Protein AF-A0A958N745-F1 (afdb_monomer_lite)

Radius of gyration: 45.64 Å; chains: 1; bounding box: 93×25×139 Å

Foldseek 3Di:
DVVVVVVVVVVVLVVVVVVLVVVLVVLLVVLVVLLVVLVVVLVVLVVVLVVLVVVLVVLVVLLVLLVPQCLPDPDPVSNLVSLVVSLVVCVVVVVCVVLHDPVQNVVCVVVSNNHDPVSSVSSNVVSVVVSVVSVVVSVVSVVVSVVSVVVSVVSVVVSCCSNPVVVVVVVVVVVVVVVVVVVVVVVVLVVVVVVVVVVVVPPDPPVPDVVVVVNVVVVVVVPPDDDPPDPVVVSVVVVVVVVVVVVPPPPDDDDDDDDD

pLDDT: mean 71.62, std 15.89, range [38.97, 92.31]

Structure (mmCIF, N/CA/C/O backbone):
data_AF-A0A958N745-F1
#
_entry.id   AF-A0A958N745-F1
#
loop_
_atom_site.group_PDB
_atom_site.id
_atom_site.type_symbol
_atom_site.label_atom_id
_atom_site.label_alt_id
_atom_site.label_comp_id
_atom_site.label_asym_id
_atom_site.label_entity_id
_atom_site.label_seq_id
_atom_site.pdbx_PDB_ins_code
_atom_site.Cartn_x
_atom_site.Cartn_y
_atom_site.Cartn_z
_atom_site.occupancy
_atom_site.B_iso_or_equiv
_atom_site.auth_seq_id
_atom_site.auth_comp_id
_atom_site.auth_asym_id
_atom_site.auth_atom_id
_atom_site.pdbx_PDB_model_num
ATOM 1 N N . MET A 1 1 ? 46.419 0.077 -41.134 1.00 47.88 1 MET A N 1
ATOM 2 C CA . MET A 1 1 ? 46.012 0.323 -39.728 1.00 47.88 1 MET A CA 1
ATOM 3 C C . MET A 1 1 ? 44.583 0.869 -39.480 1.00 47.88 1 MET A C 1
ATOM 5 O O . MET A 1 1 ? 44.119 0.660 -38.366 1.00 47.88 1 MET A O 1
ATOM 9 N N . PRO A 1 2 ? 43.818 1.485 -40.413 1.00 52.81 2 PRO A N 1
ATOM 10 C CA . PRO A 1 2 ? 42.507 2.078 -40.064 1.00 52.81 2 PRO A CA 1
ATOM 11 C C . PRO A 1 2 ? 41.350 1.067 -39.886 1.00 52.81 2 PRO A C 1
ATOM 13 O O . PRO A 1 2 ? 40.394 1.332 -39.163 1.00 52.81 2 PRO A O 1
ATOM 16 N N . ILE A 1 3 ? 41.439 -0.123 -40.488 1.00 43.56 3 ILE A N 1
ATOM 17 C CA . ILE A 1 3 ? 40.333 -1.100 -40.550 1.00 43.56 3 ILE A CA 1
ATOM 18 C C . ILE A 1 3 ? 40.081 -1.811 -39.222 1.00 43.56 3 ILE A C 1
ATOM 20 O O . ILE A 1 3 ? 38.935 -1.934 -38.784 1.00 43.56 3 ILE A O 1
ATOM 24 N N . HIS A 1 4 ? 41.150 -2.213 -38.532 1.00 50.59 4 HIS A N 1
ATOM 25 C CA . HIS A 1 4 ? 41.033 -2.828 -37.213 1.00 50.59 4 HIS A CA 1
ATOM 26 C C . HIS A 1 4 ? 40.320 -1.884 -36.226 1.00 50.59 4 HIS A C 1
ATOM 28 O O . HIS A 1 4 ? 39.533 -2.332 -35.388 1.00 50.59 4 HIS A O 1
ATOM 34 N N . HIS A 1 5 ? 40.523 -0.571 -36.372 1.00 57.12 5 HIS A N 1
ATOM 35 C CA . HIS A 1 5 ? 39.865 0.443 -35.555 1.00 57.12 5 HIS A CA 1
ATOM 36 C C . HIS A 1 5 ? 38.353 0.536 -35.838 1.00 57.12 5 HIS A C 1
ATOM 38 O O . HIS A 1 5 ? 37.563 0.684 -34.906 1.00 57.12 5 HIS A O 1
ATOM 44 N N . ILE A 1 6 ? 37.925 0.389 -37.098 1.00 52.22 6 ILE A N 1
ATOM 45 C CA . ILE A 1 6 ? 36.505 0.418 -37.494 1.00 52.22 6 ILE A CA 1
ATOM 46 C C . ILE A 1 6 ? 35.766 -0.829 -36.990 1.00 52.22 6 ILE A C 1
ATOM 48 O O . ILE A 1 6 ? 34.712 -0.696 -36.367 1.00 52.22 6 ILE A O 1
ATOM 52 N N . ILE A 1 7 ? 36.340 -2.025 -37.172 1.00 56.69 7 ILE A N 1
ATOM 53 C CA . ILE A 1 7 ? 35.745 -3.291 -36.702 1.00 56.69 7 ILE A CA 1
ATOM 54 C C . ILE A 1 7 ? 35.625 -3.291 -35.171 1.00 56.69 7 ILE A C 1
ATOM 56 O O . ILE A 1 7 ? 34.568 -3.612 -34.624 1.00 56.69 7 ILE A O 1
ATOM 60 N N . LYS A 1 8 ? 36.668 -2.833 -34.463 1.00 65.31 8 LYS A N 1
ATOM 61 C CA . LYS A 1 8 ? 36.660 -2.701 -32.997 1.00 65.31 8 LYS A CA 1
ATOM 62 C C . LYS A 1 8 ? 35.599 -1.703 -32.514 1.00 65.31 8 LYS A C 1
ATOM 64 O O . LYS A 1 8 ? 34.943 -1.951 -31.503 1.00 65.31 8 LYS A O 1
ATOM 69 N N . LYS A 1 9 ? 35.387 -0.599 -33.240 1.00 65.50 9 LYS A N 1
ATOM 70 C CA . LYS A 1 9 ? 34.343 0.399 -32.942 1.00 65.50 9 LYS A CA 1
ATOM 71 C C . LYS A 1 9 ? 32.934 -0.162 -33.169 1.00 65.50 9 LYS A C 1
ATOM 73 O O . LYS A 1 9 ? 32.057 0.061 -32.339 1.00 65.50 9 LYS A O 1
ATOM 78 N N . TRP A 1 10 ? 32.734 -0.948 -34.227 1.00 65.62 10 TRP A N 1
ATOM 79 C CA . TRP A 1 10 ? 31.464 -1.622 -34.523 1.00 65.62 10 TRP A CA 1
ATOM 80 C C . TRP A 1 10 ? 31.110 -2.709 -33.505 1.00 65.62 10 TRP A C 1
ATOM 82 O O . TRP A 1 10 ? 29.964 -2.788 -33.063 1.00 65.62 10 TRP A O 1
ATOM 92 N N . HIS A 1 11 ? 32.089 -3.517 -33.092 1.00 67.00 11 HIS A N 1
ATOM 93 C CA . HIS A 1 11 ? 31.895 -4.517 -32.044 1.00 67.00 11 HIS A CA 1
ATOM 94 C C . HIS A 1 11 ? 31.483 -3.857 -30.723 1.00 67.00 11 HIS A C 1
ATOM 96 O O . HIS A 1 11 ? 30.501 -4.270 -30.113 1.00 67.00 11 HIS A O 1
ATOM 102 N N . ARG A 1 12 ? 32.177 -2.779 -30.321 1.00 72.69 12 ARG A N 1
ATOM 103 C CA . ARG A 1 12 ? 31.838 -1.999 -29.118 1.00 72.69 12 ARG A CA 1
ATOM 104 C C . ARG A 1 12 ? 30.431 -1.406 -29.177 1.00 72.69 12 ARG A C 1
ATOM 106 O O . ARG A 1 12 ? 29.728 -1.418 -28.171 1.00 72.69 12 ARG A O 1
ATOM 113 N N . LEU A 1 13 ? 30.010 -0.923 -30.346 1.00 72.06 13 LEU A N 1
ATOM 114 C CA . LEU A 1 13 ? 28.662 -0.395 -30.541 1.00 72.06 13 LEU A CA 1
ATOM 115 C C . LEU A 1 13 ? 27.601 -1.494 -30.383 1.00 72.06 13 LEU A C 1
ATOM 117 O O . LEU A 1 13 ? 26.634 -1.293 -29.658 1.00 72.06 13 LEU A O 1
ATOM 121 N N . LYS A 1 14 ? 27.798 -2.674 -30.990 1.00 71.00 14 LYS A N 1
ATOM 122 C CA . LYS A 1 14 ? 26.875 -3.814 -30.836 1.00 71.00 14 LYS A CA 1
ATOM 123 C C . LYS A 1 14 ? 26.761 -4.263 -29.380 1.00 71.00 14 LYS A C 1
ATOM 125 O O . LYS A 1 14 ? 25.648 -4.415 -28.887 1.00 71.00 14 LYS A O 1
ATOM 130 N N . THR A 1 15 ? 27.888 -4.426 -28.683 1.00 76.38 15 THR A N 1
ATOM 131 C CA . THR A 1 15 ? 27.879 -4.806 -27.261 1.00 76.38 15 THR A CA 1
ATOM 132 C C . THR A 1 15 ? 27.191 -3.756 -26.397 1.00 76.38 15 THR A C 1
ATOM 134 O O . THR A 1 15 ? 26.442 -4.119 -25.498 1.00 76.38 15 THR A O 1
ATOM 137 N N . PHE A 1 16 ? 27.383 -2.466 -26.695 1.00 74.69 16 PHE A N 1
ATOM 138 C CA . PHE A 1 16 ? 26.702 -1.384 -25.986 1.00 74.69 16 PHE A CA 1
ATOM 139 C C . PHE A 1 16 ? 25.185 -1.440 -26.194 1.00 74.69 16 PHE A C 1
ATOM 141 O O . PHE A 1 16 ? 24.446 -1.420 -25.219 1.00 74.69 16 PHE A O 1
ATOM 148 N N . VAL A 1 17 ? 24.716 -1.596 -27.438 1.00 74.12 17 VAL A N 1
ATOM 149 C CA . VAL A 1 17 ? 23.278 -1.685 -27.746 1.00 74.12 17 VAL A CA 1
ATOM 150 C C . VAL A 1 17 ? 22.628 -2.886 -27.059 1.00 74.12 17 VAL A C 1
ATOM 152 O O . VAL A 1 17 ? 21.575 -2.735 -26.444 1.00 74.12 17 VAL A O 1
ATOM 155 N N . VAL A 1 18 ? 23.257 -4.063 -27.119 1.00 77.19 18 VAL A N 1
ATOM 156 C CA . VAL A 1 18 ? 22.739 -5.272 -26.458 1.00 77.19 18 VAL A CA 1
ATOM 157 C C . VAL A 1 18 ? 22.704 -5.092 -24.938 1.00 77.19 18 VAL A C 1
ATOM 159 O O . VAL A 1 18 ? 21.688 -5.395 -24.318 1.00 77.19 18 VAL A O 1
ATOM 162 N N . ALA A 1 19 ? 23.761 -4.533 -24.340 1.00 75.38 19 ALA A N 1
ATOM 163 C CA . ALA A 1 19 ? 23.794 -4.242 -22.909 1.00 75.38 19 ALA A CA 1
ATOM 164 C C . ALA A 1 19 ? 22.719 -3.220 -22.500 1.00 75.38 19 ALA A C 1
ATOM 166 O O . ALA A 1 19 ? 22.062 -3.407 -21.479 1.00 75.38 19 ALA A O 1
ATOM 167 N N . SER A 1 20 ? 22.484 -2.178 -23.305 1.00 73.81 20 SER A N 1
ATOM 168 C CA . SER A 1 20 ? 21.421 -1.197 -23.057 1.00 73.81 20 SER A CA 1
ATOM 169 C C . SER A 1 20 ? 20.023 -1.811 -23.143 1.00 73.81 20 SER A C 1
ATOM 171 O O . SER A 1 20 ? 19.187 -1.519 -22.294 1.00 73.81 20 SER A O 1
ATOM 173 N N . LEU A 1 21 ? 19.763 -2.682 -24.125 1.00 75.75 21 LEU A N 1
ATOM 174 C CA . LEU A 1 21 ? 18.478 -3.382 -24.255 1.00 75.75 21 LEU A CA 1
ATOM 175 C C . LEU A 1 21 ? 18.234 -4.354 -23.095 1.00 75.75 21 LEU A C 1
ATOM 177 O O . LEU A 1 21 ? 17.123 -4.425 -22.566 1.00 75.75 21 LEU A O 1
ATOM 181 N N . PHE A 1 22 ? 19.274 -5.072 -22.668 1.00 75.62 22 PHE A N 1
ATOM 182 C CA . PHE A 1 22 ? 19.200 -5.966 -21.515 1.00 75.62 22 PHE A CA 1
ATOM 183 C C . PHE A 1 22 ? 18.950 -5.189 -20.215 1.00 75.62 22 PHE A C 1
ATOM 185 O O . PHE A 1 22 ? 18.045 -5.538 -19.457 1.00 75.62 22 PHE A O 1
ATOM 192 N N . ALA A 1 23 ? 19.674 -4.087 -19.996 1.00 74.56 23 ALA A N 1
ATOM 193 C CA . ALA A 1 23 ? 19.467 -3.205 -18.849 1.00 74.56 23 ALA A CA 1
ATOM 194 C C . ALA A 1 23 ? 18.057 -2.591 -18.836 1.00 74.56 23 ALA A C 1
ATOM 196 O O . ALA A 1 23 ? 17.415 -2.563 -17.788 1.00 74.56 23 ALA A O 1
ATOM 197 N N . ALA A 1 24 ? 17.540 -2.163 -19.993 1.00 74.25 24 ALA A N 1
ATOM 198 C CA . ALA A 1 24 ? 16.173 -1.660 -20.114 1.00 74.25 24 ALA A CA 1
ATOM 199 C C . ALA A 1 24 ? 15.132 -2.741 -19.775 1.00 74.25 24 ALA A C 1
ATOM 201 O O . ALA A 1 24 ? 14.181 -2.473 -19.045 1.00 74.25 24 ALA A O 1
ATOM 202 N N . SER A 1 25 ? 15.339 -3.977 -20.236 1.00 76.94 25 SER A N 1
ATOM 203 C CA . SER A 1 25 ? 14.439 -5.103 -19.947 1.00 76.94 25 SER A CA 1
ATOM 204 C C . SER A 1 25 ? 14.420 -5.455 -18.454 1.00 76.94 25 SER A C 1
ATOM 206 O O . SER A 1 25 ? 13.349 -5.640 -17.877 1.00 76.94 25 SER A O 1
ATOM 208 N N . LEU A 1 26 ? 15.592 -5.484 -17.808 1.00 77.19 26 LEU A N 1
ATOM 209 C CA . LEU A 1 26 ? 15.721 -5.666 -16.357 1.00 77.19 26 LEU A CA 1
ATOM 210 C C . LEU A 1 26 ? 15.053 -4.534 -15.572 1.00 77.19 26 LEU A C 1
ATOM 212 O O . LEU A 1 26 ? 14.365 -4.803 -14.591 1.00 77.19 26 LEU A O 1
ATOM 216 N N . ALA A 1 27 ? 15.213 -3.283 -16.011 1.00 75.31 27 ALA A N 1
ATOM 217 C CA . ALA A 1 27 ? 14.580 -2.132 -15.374 1.00 75.31 27 ALA A CA 1
ATOM 218 C C . ALA A 1 27 ? 13.047 -2.199 -15.466 1.00 75.31 27 ALA A C 1
ATOM 220 O O . ALA A 1 27 ? 12.367 -1.952 -14.473 1.00 75.31 27 ALA A O 1
ATOM 221 N N . ILE A 1 28 ? 12.498 -2.598 -16.620 1.00 77.25 28 ILE A N 1
ATOM 222 C CA . ILE A 1 28 ? 11.051 -2.791 -16.797 1.00 77.25 28 ILE A CA 1
ATOM 223 C C . ILE A 1 28 ? 10.550 -3.925 -15.896 1.00 77.25 28 ILE A C 1
ATOM 225 O O . ILE A 1 28 ? 9.569 -3.746 -15.177 1.00 77.25 28 ILE A O 1
ATOM 229 N N . MET A 1 29 ? 11.236 -5.072 -15.883 1.00 79.62 29 MET A N 1
ATOM 230 C CA . MET A 1 29 ? 10.846 -6.217 -15.055 1.00 79.62 29 MET A CA 1
ATOM 231 C C . MET A 1 29 ? 10.898 -5.879 -13.558 1.00 79.62 29 MET A C 1
ATOM 233 O O . MET A 1 29 ? 9.935 -6.132 -12.835 1.00 79.62 29 MET A O 1
ATOM 237 N N . GLY A 1 30 ? 11.982 -5.244 -13.103 1.00 75.75 30 GLY A N 1
ATOM 238 C CA . GLY A 1 30 ? 12.127 -4.771 -11.726 1.00 75.75 30 GLY A CA 1
ATOM 239 C C . GLY A 1 30 ? 11.078 -3.720 -11.352 1.00 75.75 30 GLY A C 1
ATOM 240 O O . GLY A 1 30 ? 10.528 -3.767 -10.250 1.00 75.75 30 GLY A O 1
ATOM 241 N N . GLY A 1 31 ? 10.741 -2.822 -12.282 1.00 76.94 31 GLY A N 1
ATOM 242 C CA . GLY A 1 31 ? 9.670 -1.839 -12.125 1.00 76.94 31 GLY A CA 1
ATOM 243 C C . GLY A 1 31 ? 8.300 -2.493 -11.934 1.00 76.94 31 GLY A C 1
ATOM 244 O O . GLY A 1 31 ? 7.601 -2.170 -10.977 1.00 76.94 31 GLY A O 1
ATOM 245 N N . ILE A 1 32 ? 7.942 -3.473 -12.773 1.00 79.56 32 ILE A N 1
ATOM 246 C CA . ILE A 1 32 ? 6.672 -4.213 -12.664 1.00 79.56 32 ILE A CA 1
ATOM 247 C C . ILE A 1 32 ? 6.583 -4.951 -11.324 1.00 79.56 32 ILE A C 1
ATOM 249 O O . ILE A 1 32 ? 5.581 -4.821 -10.622 1.00 79.56 32 ILE A O 1
ATOM 253 N N . VAL A 1 33 ? 7.632 -5.687 -10.936 1.00 81.06 33 VAL A N 1
ATOM 254 C CA . VAL A 1 33 ? 7.665 -6.415 -9.654 1.00 81.06 33 VAL A CA 1
ATOM 255 C C . VAL A 1 33 ? 7.508 -5.453 -8.477 1.00 81.06 33 VAL A C 1
ATOM 257 O O . VAL A 1 33 ? 6.725 -5.723 -7.567 1.00 81.06 33 VAL A O 1
ATOM 260 N N . SER A 1 34 ? 8.192 -4.306 -8.521 1.00 77.25 34 SER A N 1
ATOM 261 C CA . SER A 1 34 ? 8.082 -3.274 -7.488 1.00 77.25 34 SER A CA 1
ATOM 262 C C . SER A 1 34 ? 6.658 -2.726 -7.403 1.00 77.25 34 SER A C 1
ATOM 264 O O . SER A 1 34 ? 6.089 -2.689 -6.316 1.00 77.25 34 SER A O 1
ATOM 266 N N . ILE A 1 35 ? 6.038 -2.370 -8.534 1.00 78.06 35 ILE A N 1
ATOM 267 C CA . ILE A 1 35 ? 4.659 -1.854 -8.579 1.00 78.06 35 ILE A CA 1
ATOM 268 C C . ILE A 1 35 ? 3.673 -2.873 -7.996 1.00 78.06 35 ILE A C 1
ATOM 270 O O . ILE A 1 35 ? 2.849 -2.508 -7.159 1.00 78.06 35 ILE A O 1
ATOM 274 N N . VAL A 1 36 ? 3.771 -4.149 -8.383 1.00 81.81 36 VAL A N 1
ATOM 275 C CA . VAL A 1 36 ? 2.892 -5.214 -7.869 1.00 81.81 36 VAL A CA 1
ATOM 276 C C . VAL A 1 36 ? 3.086 -5.412 -6.365 1.00 81.81 36 VAL A C 1
ATOM 278 O O . VAL A 1 36 ? 2.109 -5.505 -5.619 1.00 81.81 36 VAL A O 1
ATOM 281 N N . TRP A 1 37 ? 4.337 -5.446 -5.899 1.00 83.00 37 TRP A N 1
ATOM 282 C CA . TRP A 1 37 ? 4.641 -5.580 -4.478 1.00 83.00 37 TRP A CA 1
ATOM 283 C C . TRP A 1 37 ? 4.089 -4.399 -3.672 1.00 83.00 37 TRP A C 1
ATOM 285 O O . TRP A 1 37 ? 3.382 -4.604 -2.684 1.00 83.00 37 TRP A O 1
ATOM 295 N N . PHE A 1 38 ? 4.314 -3.166 -4.129 1.00 79.31 38 PHE A N 1
ATOM 296 C CA . PHE A 1 38 ? 3.783 -1.973 -3.477 1.00 79.31 38 PHE A CA 1
ATOM 297 C C . PHE A 1 38 ? 2.248 -1.914 -3.510 1.00 79.31 38 PHE A C 1
ATOM 299 O O . PHE A 1 38 ? 1.640 -1.524 -2.514 1.00 79.31 38 PHE A O 1
ATOM 306 N N . ALA A 1 39 ? 1.606 -2.335 -4.603 1.00 77.50 39 ALA A N 1
ATOM 307 C CA . ALA A 1 39 ? 0.149 -2.430 -4.684 1.00 77.50 39 ALA A CA 1
ATOM 308 C C . ALA A 1 39 ? -0.406 -3.418 -3.645 1.00 77.50 39 ALA A C 1
ATOM 310 O O . ALA A 1 39 ? -1.391 -3.122 -2.969 1.00 77.50 39 ALA A O 1
ATOM 311 N N . LYS A 1 40 ? 0.267 -4.559 -3.446 1.00 84.69 40 LYS A N 1
ATOM 312 C CA . LYS A 1 40 ? -0.083 -5.523 -2.395 1.00 84.69 40 LYS A CA 1
ATOM 313 C C . LYS A 1 40 ? 0.086 -4.931 -0.994 1.00 84.69 40 LYS A C 1
ATOM 315 O O . LYS A 1 40 ? -0.784 -5.123 -0.146 1.00 84.69 40 LYS A O 1
ATOM 320 N N . VAL A 1 41 ? 1.175 -4.199 -0.748 1.00 81.25 41 VAL A N 1
ATOM 321 C CA . VAL A 1 41 ? 1.399 -3.496 0.527 1.00 81.25 41 VAL A CA 1
ATOM 322 C C . VAL A 1 41 ? 0.291 -2.472 0.779 1.00 81.25 41 VAL A C 1
ATOM 324 O O . VAL A 1 41 ? -0.290 -2.478 1.860 1.00 81.25 41 VAL A O 1
ATOM 327 N N . GLN A 1 42 ? -0.066 -1.657 -0.218 1.00 80.19 42 GLN A N 1
ATOM 328 C CA . GLN A 1 42 ? -1.161 -0.685 -0.119 1.00 80.19 42 GLN A CA 1
ATOM 329 C C . GLN A 1 42 ? -2.509 -1.338 0.157 1.00 80.19 42 GLN A C 1
ATOM 331 O O . GLN A 1 42 ? -3.258 -0.861 1.004 1.00 80.19 42 GLN A O 1
ATOM 336 N N . TYR A 1 43 ? -2.811 -2.441 -0.526 1.00 84.38 43 TYR A N 1
ATOM 337 C CA . TYR A 1 43 ? -4.045 -3.185 -0.303 1.00 84.38 43 TYR A CA 1
ATOM 338 C C . TYR A 1 43 ? -4.141 -3.693 1.141 1.00 84.38 43 TYR A C 1
ATOM 340 O O . TYR A 1 43 ? -5.144 -3.470 1.819 1.00 84.38 43 TYR A O 1
ATOM 348 N N . ASN A 1 44 ? -3.072 -4.319 1.642 1.00 85.06 44 ASN A N 1
ATOM 349 C CA . ASN A 1 44 ? -3.022 -4.806 3.018 1.00 85.06 44 ASN A CA 1
ATOM 350 C C . ASN A 1 44 ? -3.138 -3.661 4.028 1.00 85.06 44 ASN A C 1
ATOM 352 O O . ASN A 1 44 ? -3.875 -3.773 5.003 1.00 85.06 44 ASN A O 1
ATOM 356 N N . LEU A 1 45 ? -2.443 -2.551 3.782 1.00 82.75 45 LEU A N 1
ATOM 357 C CA . LEU A 1 45 ? -2.485 -1.379 4.645 1.00 82.75 45 LEU A CA 1
ATOM 358 C C . LEU A 1 45 ? -3.884 -0.746 4.663 1.00 82.75 45 LEU A C 1
ATOM 360 O O . LEU A 1 45 ? -4.402 -0.450 5.734 1.00 82.75 45 LEU A O 1
ATOM 364 N N . SER A 1 46 ? -4.528 -0.608 3.501 1.00 80.75 46 SER A N 1
ATOM 365 C CA . SER A 1 46 ? -5.902 -0.111 3.370 1.00 80.75 46 SER A CA 1
ATOM 366 C C . SER A 1 46 ? -6.893 -0.986 4.137 1.00 80.75 46 SER A C 1
ATOM 368 O O . SER A 1 46 ? -7.730 -0.459 4.869 1.00 80.75 46 SER A O 1
ATOM 370 N N . LYS A 1 47 ? -6.753 -2.314 4.053 1.00 86.88 47 LYS A N 1
ATOM 371 C CA . LYS A 1 47 ? -7.575 -3.250 4.829 1.00 86.88 47 LYS A CA 1
ATOM 372 C C . LYS A 1 47 ? -7.360 -3.089 6.336 1.00 86.88 47 LYS A C 1
ATOM 374 O O . LYS A 1 47 ? -8.327 -3.086 7.091 1.00 86.88 47 LYS A O 1
ATOM 379 N N . THR A 1 48 ? -6.113 -2.932 6.778 1.00 86.88 48 THR A N 1
ATOM 380 C CA . THR A 1 48 ? -5.800 -2.691 8.194 1.00 86.88 48 THR A CA 1
ATOM 381 C C . THR A 1 48 ? -6.379 -1.362 8.675 1.00 86.88 48 THR A C 1
ATOM 383 O O . THR A 1 48 ? -6.949 -1.314 9.759 1.00 86.88 48 THR A O 1
ATOM 386 N N . ILE A 1 49 ? -6.298 -0.302 7.863 1.00 84.50 49 ILE A N 1
ATOM 387 C CA . ILE A 1 49 ? -6.907 1.000 8.167 1.00 84.50 49 ILE A CA 1
ATOM 388 C C . ILE A 1 49 ? -8.425 0.865 8.312 1.00 84.50 49 ILE A C 1
ATOM 390 O O . ILE A 1 49 ? -8.980 1.392 9.270 1.00 84.50 49 ILE A O 1
ATOM 394 N N . ASP A 1 50 ? -9.102 0.141 7.416 1.00 85.62 50 ASP A N 1
ATOM 395 C CA . ASP A 1 50 ? -10.549 -0.090 7.519 1.00 85.62 50 ASP A CA 1
ATOM 396 C C . ASP A 1 50 ? -10.910 -0.797 8.838 1.00 85.62 50 ASP A C 1
ATOM 398 O O . ASP A 1 50 ? -11.777 -0.330 9.577 1.00 85.62 50 ASP A O 1
ATOM 402 N N . ILE A 1 51 ? -10.182 -1.858 9.198 1.00 87.56 51 ILE A N 1
ATOM 403 C CA . ILE A 1 51 ? -10.393 -2.591 10.458 1.00 87.56 51 ILE A CA 1
ATOM 404 C C . ILE A 1 51 ? -10.173 -1.685 11.680 1.00 87.56 51 ILE A C 1
ATOM 406 O O . ILE A 1 51 ? -11.033 -1.622 12.559 1.00 87.56 51 ILE A O 1
ATOM 410 N N . GLU A 1 52 ? -9.050 -0.967 11.740 1.00 84.94 52 GLU A N 1
ATOM 411 C CA . GLU A 1 52 ? -8.730 -0.084 12.870 1.00 84.94 52 GLU A CA 1
ATOM 412 C C . GLU A 1 52 ? -9.695 1.106 12.952 1.00 84.94 52 GLU A C 1
ATOM 414 O O . GLU A 1 52 ? -10.125 1.482 14.041 1.00 84.94 52 GLU A O 1
ATOM 419 N N . SER A 1 53 ? -10.126 1.655 11.814 1.00 83.06 53 SER A N 1
ATOM 420 C CA . SER A 1 53 ? -11.113 2.737 11.774 1.00 83.06 53 SER A CA 1
ATOM 421 C C . SER A 1 53 ? -12.487 2.285 12.278 1.00 83.06 53 SER A C 1
ATOM 423 O O . SER A 1 53 ? -13.124 3.004 13.051 1.00 83.06 53 SER A O 1
ATOM 425 N N . LYS A 1 54 ? -12.918 1.062 11.933 1.00 88.25 54 LYS A N 1
ATOM 426 C CA . LYS A 1 54 ? -14.137 0.445 12.475 1.00 88.25 54 LYS A CA 1
ATOM 427 C C . LYS A 1 54 ? -14.021 0.238 13.979 1.00 88.25 54 LYS A C 1
ATOM 429 O O . LYS A 1 54 ? -14.934 0.632 14.710 1.00 88.25 54 LYS A O 1
ATOM 434 N N . LYS A 1 55 ? -12.888 -0.288 14.456 1.00 85.06 55 LYS A N 1
ATOM 435 C CA . LYS A 1 55 ? -12.613 -0.433 15.893 1.00 85.06 55 LYS A CA 1
ATOM 436 C C . LYS A 1 55 ? -12.700 0.919 16.605 1.00 85.06 55 LYS A C 1
ATOM 438 O O . LYS A 1 55 ? -13.442 1.046 17.574 1.00 85.06 55 LYS A O 1
ATOM 443 N N . LEU A 1 56 ? -12.033 1.945 16.078 1.00 86.56 56 LEU A N 1
ATOM 444 C CA . LEU A 1 56 ? -12.057 3.301 16.623 1.00 86.56 56 LEU A CA 1
ATOM 445 C C . LEU A 1 56 ? -13.470 3.901 16.642 1.00 86.56 56 LEU A C 1
ATOM 447 O O . LEU A 1 56 ? -13.858 4.515 17.631 1.00 86.56 56 LEU A O 1
ATOM 451 N N . SER A 1 57 ? -14.254 3.719 15.576 1.00 88.12 57 SER A N 1
ATOM 452 C CA . SER A 1 57 ? -15.640 4.203 15.526 1.00 88.12 57 SER A CA 1
ATOM 453 C C . SER A 1 57 ? -16.513 3.545 16.597 1.00 88.12 57 SER A C 1
ATOM 455 O O . SER A 1 57 ? -17.300 4.223 17.256 1.00 88.12 57 SER A O 1
ATOM 457 N N . THR A 1 58 ? -16.298 2.249 16.833 1.00 88.00 58 THR A N 1
ATOM 458 C CA . THR A 1 58 ? -17.022 1.480 17.845 1.00 88.00 58 THR A CA 1
ATOM 459 C C . THR A 1 58 ? -16.627 1.937 19.249 1.00 88.00 58 THR A C 1
ATOM 461 O O . THR A 1 58 ? -17.503 2.219 20.061 1.00 88.00 58 THR A O 1
ATOM 464 N N . LEU A 1 59 ? -15.326 2.117 19.511 1.00 86.69 59 LEU A N 1
ATOM 465 C CA . LEU A 1 59 ? -14.823 2.649 20.783 1.00 86.69 59 LEU A CA 1
ATOM 466 C C . LEU A 1 59 ? -15.336 4.064 21.060 1.00 86.69 59 LEU A C 1
ATOM 468 O O . LEU A 1 59 ? -15.756 4.349 22.174 1.00 86.69 59 LEU A O 1
ATOM 472 N N . ARG A 1 60 ? -15.368 4.946 20.054 1.00 88.38 60 ARG A N 1
ATOM 473 C CA . ARG A 1 60 ? -15.929 6.300 20.207 1.00 88.38 60 ARG A CA 1
ATOM 474 C C . ARG A 1 60 ? -17.429 6.279 20.471 1.00 88.38 60 ARG A C 1
ATOM 476 O O . ARG A 1 60 ? -17.904 7.069 21.281 1.00 88.38 60 ARG A O 1
ATOM 483 N N . SER A 1 61 ? -18.169 5.398 19.797 1.00 89.12 61 SER A N 1
ATOM 484 C CA . SER A 1 61 ? -19.600 5.213 20.053 1.00 89.12 61 SER A CA 1
ATOM 485 C C . SER A 1 61 ? -19.835 4.736 21.484 1.00 89.12 61 SER A C 1
ATOM 487 O O . SER A 1 61 ? -20.664 5.311 22.186 1.00 89.12 61 SER A O 1
ATOM 489 N N . LEU A 1 62 ? -19.060 3.745 21.935 1.00 86.50 62 LEU A N 1
ATOM 490 C CA . LEU A 1 62 ? -19.130 3.217 23.292 1.00 86.50 62 LEU A CA 1
ATOM 491 C C . LEU A 1 62 ? -18.763 4.285 24.326 1.00 86.50 62 LEU A C 1
ATOM 493 O O . LEU A 1 62 ? -19.523 4.499 25.261 1.00 86.50 62 LEU A O 1
ATOM 497 N N . LEU A 1 63 ? -17.657 5.008 24.131 1.00 88.19 63 LEU A N 1
ATOM 498 C CA . LEU A 1 63 ? -17.240 6.095 25.016 1.00 88.19 63 LEU A CA 1
ATOM 499 C C . LEU A 1 63 ? -18.348 7.141 25.159 1.00 88.19 63 LEU A C 1
ATOM 501 O O . LEU A 1 63 ? -18.746 7.475 26.270 1.00 88.19 63 LEU A O 1
ATOM 505 N N . ARG A 1 64 ? -18.916 7.587 24.033 1.00 88.00 64 ARG A N 1
ATOM 506 C CA . ARG A 1 64 ? -20.026 8.544 24.027 1.00 88.00 64 ARG A CA 1
ATOM 507 C C . ARG A 1 64 ? -21.246 7.997 24.763 1.00 88.00 64 ARG A C 1
ATOM 509 O O . ARG A 1 64 ? -21.920 8.744 25.465 1.00 88.00 64 ARG A O 1
ATOM 516 N N . ARG A 1 65 ? -21.534 6.700 24.613 1.00 86.88 65 ARG A N 1
ATOM 517 C CA . ARG A 1 65 ? -22.635 6.02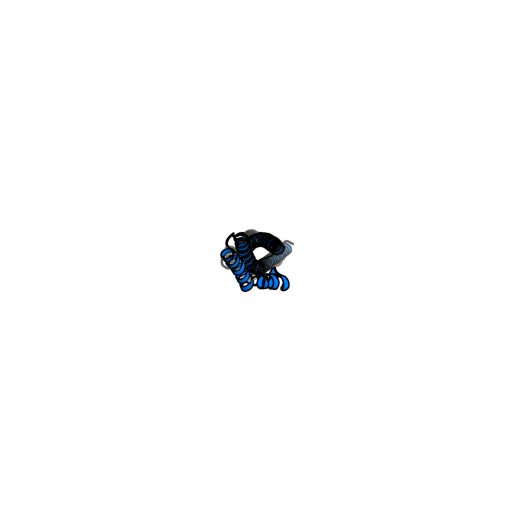4 25.306 1.00 86.88 65 ARG A CA 1
ATOM 518 C C . ARG A 1 65 ? -22.410 6.009 26.818 1.00 86.88 65 ARG A C 1
ATOM 520 O O . ARG A 1 65 ? -23.311 6.413 27.551 1.00 86.88 65 ARG A O 1
ATOM 527 N N . VAL A 1 66 ? -21.214 5.633 27.270 1.00 84.88 66 VAL A N 1
ATOM 528 C CA . VAL A 1 66 ? -20.808 5.629 28.687 1.00 84.88 66 VAL A CA 1
ATOM 529 C C . VAL A 1 66 ? -20.870 7.043 29.278 1.00 84.88 66 VAL A C 1
ATOM 531 O O . VAL A 1 66 ? -21.439 7.228 30.351 1.00 84.88 66 VAL A O 1
ATOM 534 N N . GLU A 1 67 ? -20.363 8.054 28.568 1.00 86.50 67 GLU A N 1
ATOM 535 C CA . GLU A 1 67 ? -20.412 9.463 28.991 1.00 86.50 67 GLU A CA 1
ATOM 536 C C . GLU A 1 67 ? -21.846 10.007 29.062 1.00 86.50 67 GLU A C 1
ATOM 538 O O . GLU A 1 67 ? -22.180 10.760 29.972 1.00 86.50 67 GLU A O 1
ATOM 543 N N . SER A 1 68 ? -22.709 9.608 28.122 1.00 85.31 68 SER A N 1
ATOM 544 C CA . SER A 1 68 ? -24.116 10.036 28.072 1.00 85.31 68 SER A CA 1
ATOM 545 C C . SER A 1 68 ? -25.039 9.293 29.040 1.00 85.31 68 SER A C 1
ATOM 547 O O . SER A 1 68 ? -26.206 9.660 29.175 1.00 85.31 68 SER A O 1
ATOM 549 N N . THR A 1 69 ? -24.557 8.219 29.670 1.00 84.94 69 THR A N 1
ATOM 550 C CA . THR A 1 69 ? -25.368 7.420 30.591 1.00 84.94 69 THR A CA 1
ATOM 551 C C . THR A 1 69 ? -25.666 8.253 31.832 1.00 84.94 69 THR A C 1
ATOM 553 O O . THR A 1 69 ? -24.752 8.773 32.469 1.00 84.94 69 THR A O 1
ATOM 556 N N . ASP A 1 70 ? -26.945 8.388 32.192 1.00 80.56 70 ASP A N 1
ATOM 557 C CA . ASP A 1 70 ? -27.337 9.144 33.382 1.00 80.56 70 ASP A CA 1
ATOM 558 C C . ASP A 1 70 ? -27.041 8.340 34.655 1.00 80.56 70 ASP A C 1
ATOM 560 O O . ASP A 1 70 ? -27.860 7.602 35.209 1.00 80.56 70 ASP A O 1
ATOM 564 N N . TRP A 1 71 ? -25.801 8.481 35.105 1.00 82.50 71 TRP A N 1
ATOM 565 C CA . TRP A 1 71 ? -25.244 7.819 36.274 1.00 82.50 71 TRP A CA 1
ATOM 566 C C . TRP A 1 71 ? -25.901 8.239 37.593 1.00 82.50 71 TRP A C 1
ATOM 568 O O . TRP A 1 71 ? -25.845 7.469 38.557 1.00 82.50 71 TRP A O 1
ATOM 578 N N . ASN A 1 72 ? -26.504 9.434 37.627 1.00 84.19 72 ASN A N 1
ATOM 579 C CA . ASN A 1 72 ? -26.937 10.125 38.841 1.00 84.19 72 ASN A CA 1
ATOM 580 C C . ASN A 1 72 ? -28.415 10.559 38.801 1.00 84.19 72 ASN A C 1
ATOM 582 O O . ASN A 1 72 ? -28.824 11.369 39.638 1.00 84.19 72 ASN A O 1
ATOM 586 N N . SER A 1 73 ? -29.224 10.018 37.879 1.00 81.69 73 SER A N 1
ATOM 587 C CA . SER A 1 73 ? -30.656 10.330 37.789 1.00 81.69 73 SER A CA 1
ATOM 588 C C . SER A 1 73 ? -31.337 10.205 39.149 1.00 81.69 73 SER A C 1
ATOM 590 O O . SER A 1 73 ? -31.165 9.207 39.858 1.00 81.69 73 SER A O 1
ATOM 592 N N . LYS A 1 74 ? -32.145 11.206 39.519 1.00 80.06 74 LYS A N 1
ATOM 593 C CA . LYS A 1 74 ? -32.954 11.169 40.750 1.00 80.06 74 LYS A CA 1
ATOM 594 C C . LYS A 1 74 ? -34.011 10.061 40.706 1.00 80.06 74 LYS A C 1
ATOM 596 O O . LYS A 1 74 ? -34.412 9.571 41.758 1.00 80.06 74 LYS A O 1
ATOM 601 N N . SER A 1 75 ? -34.429 9.657 39.509 1.00 88.50 75 SER A N 1
ATOM 602 C CA . SER A 1 75 ? -35.342 8.541 39.283 1.00 88.50 75 SER A CA 1
ATOM 603 C C . SER A 1 75 ? -34.572 7.222 39.325 1.00 88.50 75 SER A C 1
ATOM 605 O O . SER A 1 75 ? -33.614 7.013 38.577 1.00 88.50 75 SER A O 1
ATOM 607 N N . ARG A 1 76 ? -34.974 6.327 40.234 1.00 82.81 76 ARG A N 1
ATOM 608 C CA . ARG A 1 76 ? -34.353 5.004 40.383 1.00 82.81 76 ARG A CA 1
ATOM 609 C C . ARG A 1 76 ? -34.557 4.151 39.131 1.00 82.81 76 ARG A C 1
ATOM 611 O O . ARG A 1 76 ? -33.618 3.478 38.711 1.00 82.81 76 ARG A O 1
ATOM 618 N N . ASP A 1 77 ? -35.746 4.215 38.539 1.00 86.62 77 ASP A N 1
ATOM 619 C CA . ASP A 1 77 ? -36.101 3.415 37.367 1.00 86.62 77 ASP A CA 1
ATOM 620 C C . ASP A 1 77 ? -35.314 3.874 36.135 1.00 86.62 77 ASP A C 1
ATOM 622 O O . ASP A 1 77 ? -34.698 3.048 35.462 1.00 86.62 77 ASP A O 1
ATOM 626 N N . ASP A 1 78 ? -35.218 5.186 35.897 1.00 86.00 78 ASP A N 1
ATOM 627 C CA . ASP A 1 78 ? -34.460 5.723 34.756 1.00 86.00 78 ASP A CA 1
ATOM 628 C C . ASP A 1 78 ? -32.971 5.374 34.855 1.00 86.00 78 ASP A C 1
ATOM 630 O O . ASP A 1 78 ? -32.348 4.961 33.872 1.00 86.00 78 ASP A O 1
ATOM 634 N N . ARG A 1 79 ? -32.407 5.467 36.067 1.00 85.81 79 ARG A N 1
ATOM 635 C CA . ARG A 1 79 ? -31.022 5.073 36.341 1.00 85.81 79 ARG A CA 1
ATOM 636 C C . ARG A 1 79 ? -30.796 3.589 36.061 1.00 85.81 79 ARG A C 1
ATOM 638 O O . ARG A 1 79 ? -29.818 3.229 35.406 1.00 85.81 79 ARG A O 1
ATOM 645 N N . TYR A 1 80 ? -31.698 2.737 36.544 1.00 87.50 80 TYR A N 1
ATOM 646 C CA . TYR A 1 80 ? -31.640 1.293 36.335 1.00 87.50 80 TYR A CA 1
ATOM 647 C C . TYR A 1 80 ? -31.694 0.940 34.844 1.00 87.50 80 TYR A C 1
ATOM 649 O O . TYR A 1 80 ? -30.840 0.198 34.358 1.00 87.50 80 TYR A O 1
ATOM 657 N N . PHE A 1 81 ? -32.650 1.497 34.092 1.00 88.06 81 PHE A N 1
ATOM 658 C CA . PHE A 1 81 ? -32.797 1.203 32.665 1.00 88.06 81 PHE A CA 1
ATOM 659 C C . PHE A 1 81 ? -31.599 1.683 31.843 1.00 88.06 81 PHE A C 1
ATOM 661 O O . PHE A 1 81 ? -31.135 0.946 30.971 1.00 88.06 81 PHE A O 1
ATOM 668 N N . ALA A 1 82 ? -31.056 2.867 32.140 1.00 85.75 82 ALA A N 1
ATOM 669 C CA . ALA A 1 82 ? -29.871 3.384 31.460 1.00 85.75 82 ALA A CA 1
ATOM 670 C C . ALA A 1 82 ? -28.637 2.496 31.706 1.00 85.75 82 ALA A C 1
ATOM 672 O O . ALA A 1 82 ? -27.969 2.083 30.755 1.00 85.75 82 ALA A O 1
ATOM 673 N N . GLN A 1 83 ? -28.368 2.134 32.966 1.00 89.81 83 GLN A N 1
ATOM 674 C CA . GLN A 1 83 ? -27.202 1.319 33.330 1.00 89.81 83 GLN A CA 1
ATOM 675 C C . GLN A 1 83 ? -27.323 -0.132 32.851 1.00 89.81 83 GLN A C 1
ATOM 677 O O . GLN A 1 83 ? -26.342 -0.714 32.381 1.00 89.81 83 GLN A O 1
ATOM 682 N N . ARG A 1 84 ? -28.530 -0.708 32.899 1.00 90.69 84 ARG A N 1
ATOM 683 C CA . ARG A 1 84 ? -28.810 -2.028 32.324 1.00 90.69 84 ARG A CA 1
ATOM 684 C C . ARG A 1 84 ? -28.651 -2.024 30.808 1.00 90.69 84 ARG A C 1
ATOM 686 O O . ARG A 1 84 ? -28.048 -2.946 30.269 1.00 90.69 84 ARG A O 1
ATOM 693 N N . SER A 1 85 ? -29.165 -1.000 30.122 1.00 90.50 85 SER A N 1
ATOM 694 C CA . SER A 1 85 ? -29.018 -0.871 28.669 1.00 90.50 85 SER A CA 1
ATOM 695 C C . SER A 1 85 ? -27.547 -0.843 28.265 1.00 90.50 85 SER A C 1
ATOM 697 O O . SER A 1 85 ? -27.182 -1.568 27.346 1.00 90.50 85 SER A O 1
ATOM 699 N N . LEU A 1 86 ? -26.713 -0.060 28.958 1.00 89.75 86 LEU A N 1
ATOM 700 C CA . LEU A 1 86 ? -25.273 -0.011 28.700 1.00 89.75 86 LEU A CA 1
ATOM 701 C C . LEU A 1 86 ? -24.611 -1.376 28.936 1.00 89.75 86 LEU A C 1
ATOM 703 O O . LEU A 1 86 ? -23.822 -1.828 28.110 1.00 89.75 86 LEU A O 1
ATOM 707 N N . PHE A 1 87 ? -24.948 -2.051 30.038 1.00 90.31 87 PHE A N 1
ATOM 708 C CA . PHE A 1 87 ? -24.389 -3.364 30.358 1.00 90.31 87 PHE A CA 1
ATOM 709 C C . PHE A 1 87 ? -24.718 -4.412 29.287 1.00 90.31 87 PHE A C 1
ATOM 711 O O . PHE A 1 87 ? -23.829 -5.124 28.824 1.00 90.31 87 PHE A O 1
ATOM 718 N N . GLU A 1 88 ? -25.983 -4.509 28.873 1.00 90.12 88 GLU A N 1
ATOM 719 C CA . GLU A 1 88 ? -26.391 -5.469 27.842 1.00 90.12 88 GLU A CA 1
ATOM 720 C C . GLU A 1 88 ? -25.805 -5.108 26.467 1.00 90.12 88 GLU A C 1
ATOM 722 O O . GLU A 1 88 ? -25.407 -6.000 25.721 1.00 90.12 88 GLU A O 1
ATOM 727 N N . GLU A 1 89 ? -25.661 -3.817 26.148 1.00 88.56 89 GLU A N 1
ATOM 728 C CA . GLU A 1 89 ? -24.987 -3.348 24.930 1.00 88.56 89 GLU A CA 1
ATOM 729 C C . GLU A 1 89 ? -23.501 -3.747 24.921 1.00 88.56 89 GLU A C 1
ATOM 731 O O . GLU A 1 89 ? -23.007 -4.313 23.941 1.00 88.56 89 GLU A O 1
ATOM 736 N N . MET A 1 90 ? -22.794 -3.548 26.038 1.00 88.06 90 MET A N 1
ATOM 737 C CA . MET A 1 90 ? -21.407 -3.989 26.225 1.00 88.06 90 MET A CA 1
ATOM 738 C C . MET A 1 90 ? -21.258 -5.511 26.185 1.00 88.06 90 MET A C 1
ATOM 740 O O . MET A 1 90 ? -20.267 -6.030 25.668 1.00 88.06 90 MET A O 1
ATOM 744 N N . ARG A 1 91 ? -22.240 -6.248 26.712 1.00 88.81 91 ARG A N 1
ATOM 745 C CA . ARG A 1 91 ? -22.267 -7.712 26.661 1.00 88.81 91 ARG A CA 1
ATOM 746 C C . ARG A 1 91 ? -22.463 -8.215 25.235 1.00 88.81 91 ARG A C 1
ATOM 748 O O . ARG A 1 91 ? -21.710 -9.079 24.796 1.00 88.81 91 ARG A O 1
ATOM 755 N N . ALA A 1 92 ? -23.440 -7.670 24.511 1.00 87.50 92 ALA A N 1
ATOM 756 C CA . ALA A 1 92 ? -23.760 -8.069 23.141 1.00 87.50 92 ALA A CA 1
ATOM 757 C C . ALA A 1 92 ? -22.614 -7.778 22.160 1.00 87.50 92 ALA A C 1
ATOM 759 O O . ALA A 1 92 ? -22.384 -8.539 21.224 1.00 87.50 92 ALA A O 1
ATOM 760 N N . SER A 1 93 ? -21.871 -6.699 22.397 1.00 84.06 93 SER A N 1
ATOM 761 C CA . SER A 1 93 ? -20.699 -6.305 21.605 1.00 84.06 93 SER A CA 1
ATOM 762 C C . SER A 1 93 ? -19.394 -6.996 22.025 1.00 84.06 93 SER A C 1
ATOM 764 O O . SER A 1 93 ? -18.376 -6.832 21.358 1.00 84.06 93 SER A O 1
ATOM 766 N N . GLY A 1 94 ? -19.400 -7.767 23.119 1.00 85.75 94 GLY A N 1
ATOM 767 C CA . GLY A 1 94 ? -18.212 -8.433 23.662 1.00 85.75 94 GLY A CA 1
ATOM 768 C C . GLY A 1 94 ? -17.249 -7.517 24.431 1.00 85.75 94 GLY A C 1
ATOM 769 O O . GLY A 1 94 ? -16.277 -8.016 24.995 1.00 85.75 94 GLY A O 1
ATOM 770 N N . PHE A 1 95 ? -17.524 -6.209 24.520 1.00 86.31 95 PHE A N 1
ATOM 771 C CA . PHE A 1 95 ? -16.712 -5.250 25.284 1.00 86.31 95 PHE A CA 1
ATOM 772 C C . PHE A 1 95 ? -16.735 -5.493 26.786 1.00 86.31 95 PHE A C 1
ATOM 774 O O . PHE A 1 95 ? -15.784 -5.131 27.473 1.00 86.31 95 PHE A O 1
ATOM 781 N N . LEU A 1 96 ? -17.783 -6.140 27.294 1.00 86.94 96 LEU A N 1
ATOM 782 C CA . LEU A 1 96 ? -17.874 -6.488 28.707 1.00 86.94 96 LEU A CA 1
ATOM 783 C C . LEU A 1 96 ? -16.635 -7.269 29.172 1.00 86.94 96 LEU A C 1
ATOM 785 O O . LEU A 1 96 ? -16.026 -6.910 30.167 1.00 86.94 96 LEU A O 1
ATOM 789 N N . ASN A 1 97 ? -16.209 -8.275 28.404 1.00 87.00 97 ASN A N 1
ATOM 790 C CA . ASN A 1 97 ? -15.067 -9.125 28.761 1.00 87.00 97 ASN A CA 1
ATOM 791 C C . ASN A 1 97 ? -13.706 -8.463 28.498 1.00 87.00 97 ASN A C 1
ATOM 793 O O . ASN A 1 97 ? -12.682 -9.003 28.907 1.00 87.00 97 ASN A O 1
ATOM 797 N N . LEU A 1 98 ? -13.687 -7.349 27.761 1.00 85.56 98 LEU A N 1
ATOM 798 C CA . LEU A 1 98 ? -12.467 -6.598 27.471 1.00 85.56 98 LEU A CA 1
ATOM 799 C C . LEU A 1 98 ? -12.125 -5.627 28.601 1.00 85.56 98 LEU A C 1
ATOM 801 O O . LEU A 1 98 ? -10.948 -5.451 28.891 1.00 85.56 98 LEU A O 1
ATOM 805 N N . TYR A 1 99 ? -13.143 -5.034 29.229 1.00 87.19 99 TYR A N 1
ATOM 806 C CA . TYR A 1 99 ? -12.970 -3.949 30.200 1.00 87.19 99 TYR A CA 1
ATOM 807 C C . TYR A 1 99 ? -13.424 -4.294 31.620 1.00 87.19 99 TYR A C 1
ATOM 809 O O . TYR A 1 99 ? -13.184 -3.528 32.546 1.00 87.19 99 TYR A O 1
ATOM 817 N N . LEU A 1 100 ? -14.115 -5.419 31.814 1.00 87.88 100 LEU A N 1
ATOM 818 C CA . LEU A 1 100 ? -14.560 -5.860 33.130 1.00 87.88 100 LEU A CA 1
ATOM 819 C C . LEU A 1 100 ? -14.081 -7.274 33.406 1.00 87.88 100 LEU A C 1
ATOM 821 O O . LEU A 1 100 ? -14.157 -8.166 32.557 1.00 87.88 100 LEU A O 1
ATOM 825 N N . THR A 1 101 ? -13.661 -7.507 34.646 1.00 90.12 101 THR A N 1
ATOM 826 C CA . THR A 1 101 ? -13.426 -8.871 35.108 1.00 90.12 101 THR A CA 1
ATOM 827 C C . THR A 1 101 ? -14.760 -9.623 35.235 1.00 90.12 101 THR A C 1
ATOM 829 O O . THR A 1 101 ? -15.824 -9.008 35.422 1.00 90.12 101 THR A O 1
ATOM 832 N N . PRO A 1 102 ? -14.748 -10.968 35.174 1.00 88.12 102 PRO A N 1
ATOM 833 C CA . PRO A 1 102 ? -15.949 -11.765 35.415 1.00 88.12 102 PRO A CA 1
ATOM 834 C C . PRO A 1 102 ? -16.597 -11.457 36.773 1.00 88.12 102 PRO A C 1
ATOM 836 O O . PRO A 1 102 ? -17.821 -11.399 36.878 1.00 88.12 102 PRO A O 1
ATOM 839 N N . GLU A 1 103 ? -15.780 -11.185 37.793 1.00 88.81 103 GLU A N 1
ATOM 840 C CA . GLU A 1 103 ? -16.225 -10.814 39.139 1.00 88.81 103 GLU A CA 1
ATOM 841 C C . GLU A 1 103 ? -16.939 -9.458 39.147 1.00 88.81 103 GLU A C 1
ATOM 843 O O . GLU A 1 103 ? -18.054 -9.353 39.655 1.00 88.81 103 GLU A O 1
ATOM 848 N N . GLN A 1 104 ? -16.357 -8.429 38.519 1.00 88.31 104 GLN A N 1
ATOM 849 C CA . GLN A 1 104 ? -16.992 -7.112 38.391 1.00 88.31 104 GLN A CA 1
ATOM 850 C C . GLN A 1 10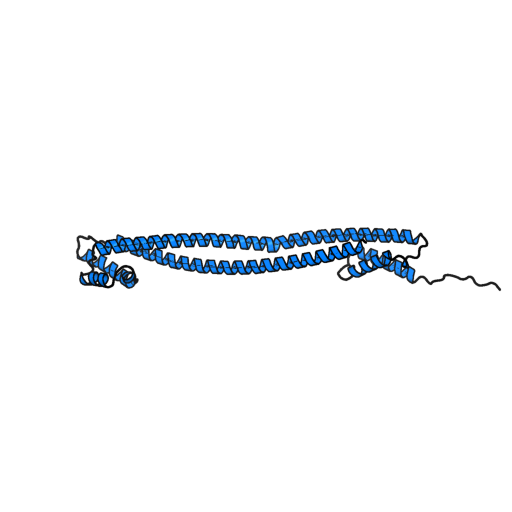4 ? -18.329 -7.207 37.647 1.00 88.31 104 GLN A C 1
ATOM 852 O O . GLN A 1 104 ? -19.321 -6.611 38.066 1.00 88.31 104 GLN A O 1
ATOM 857 N N . SER A 1 105 ? -18.380 -8.016 36.587 1.00 87.31 105 SER A N 1
ATOM 858 C CA . SER A 1 105 ? -19.601 -8.259 35.815 1.00 87.31 105 SER A CA 1
ATOM 859 C C . SER A 1 105 ? -20.706 -8.906 36.662 1.00 87.31 105 SER A C 1
ATOM 861 O O . SER A 1 105 ? -21.864 -8.492 36.589 1.00 87.31 105 SER A O 1
ATOM 863 N N . GLN A 1 106 ? -20.359 -9.883 37.508 1.00 87.50 106 GLN A N 1
ATOM 864 C CA . GLN A 1 106 ? -21.297 -10.519 38.441 1.00 87.50 106 GLN A CA 1
ATOM 865 C C . GLN A 1 106 ? -21.750 -9.567 39.557 1.00 87.50 106 GLN A C 1
ATOM 867 O O . GLN A 1 106 ? -22.925 -9.567 39.932 1.00 87.50 106 GLN A O 1
ATOM 872 N N . VAL A 1 107 ? -20.854 -8.719 40.070 1.00 86.75 107 VAL A N 1
ATOM 873 C CA . VAL A 1 107 ? -21.196 -7.688 41.063 1.00 86.75 107 VAL A CA 1
ATOM 874 C C . VAL A 1 107 ? -22.204 -6.694 40.487 1.00 86.75 107 VAL A C 1
ATOM 876 O O . VAL A 1 107 ? -23.195 -6.390 41.145 1.00 86.75 107 VAL A O 1
ATOM 879 N N . ILE A 1 108 ? -22.008 -6.236 39.247 1.00 86.19 108 ILE A N 1
ATOM 880 C CA . ILE A 1 108 ? -22.952 -5.329 38.581 1.00 86.19 108 ILE A CA 1
ATOM 881 C C . ILE A 1 108 ? -24.317 -6.010 38.413 1.00 86.19 108 ILE A C 1
ATOM 883 O O . ILE A 1 108 ? -25.335 -5.430 38.777 1.00 86.19 108 ILE A O 1
ATOM 887 N N . GLN A 1 109 ? -24.366 -7.260 37.940 1.00 86.31 109 GLN A N 1
ATOM 888 C CA . GLN A 1 109 ? -25.635 -7.987 37.782 1.00 86.31 109 GLN A CA 1
ATOM 889 C C . GLN A 1 109 ? -26.364 -8.210 39.115 1.00 86.31 109 GLN A C 1
ATOM 891 O O . GLN A 1 109 ? -27.566 -7.961 39.216 1.00 86.31 109 GLN A O 1
ATOM 896 N N . SER A 1 110 ? -25.641 -8.651 40.147 1.00 85.81 110 SER A N 1
ATOM 897 C CA . SER A 1 110 ? -26.211 -8.925 41.474 1.00 85.81 110 SER A CA 1
ATOM 898 C C . SER A 1 110 ? -26.697 -7.660 42.185 1.00 85.81 110 SER A C 1
ATOM 900 O O . SER A 1 110 ? -27.686 -7.713 42.916 1.00 85.81 110 SER A O 1
ATOM 902 N N . LYS A 1 111 ? -26.082 -6.502 41.914 1.00 84.62 111 LYS A N 1
ATOM 903 C CA . LYS A 1 111 ? -26.503 -5.188 42.426 1.00 84.62 111 LYS A CA 1
ATOM 904 C C . LYS A 1 111 ? -27.516 -4.478 41.525 1.00 84.62 111 LYS A C 1
ATOM 906 O O . LYS A 1 111 ? -27.543 -3.255 41.476 1.00 84.62 111 LYS A O 1
ATOM 911 N N . GLN A 1 112 ? -28.352 -5.226 40.801 1.00 85.25 112 GLN A N 1
ATOM 912 C CA . GLN A 1 112 ? -29.380 -4.659 39.917 1.00 85.25 112 GLN A CA 1
ATOM 913 C C . GLN A 1 112 ? -28.805 -3.655 38.902 1.00 85.25 112 GLN A C 1
ATOM 915 O O . GLN A 1 112 ? -29.412 -2.626 38.630 1.00 85.25 112 GLN A O 1
ATOM 920 N N . TYR A 1 113 ? -27.644 -3.959 38.326 1.00 83.81 113 TYR A N 1
ATOM 921 C CA . TYR A 1 113 ? -26.927 -3.108 37.376 1.00 83.81 113 TYR A CA 1
ATOM 922 C C . TYR A 1 113 ? -26.417 -1.787 37.951 1.00 83.81 113 TYR A C 1
ATOM 924 O O . TYR A 1 113 ? -26.121 -0.888 37.177 1.00 83.81 113 TYR A O 1
ATOM 932 N N . GLU A 1 114 ? -26.263 -1.656 39.271 1.00 84.31 114 GLU A N 1
ATOM 933 C CA . GLU A 1 114 ? -25.609 -0.492 39.861 1.00 84.31 114 GLU A CA 1
ATOM 934 C C . GLU A 1 114 ? -24.082 -0.609 39.738 1.00 84.31 114 GLU A C 1
ATOM 936 O O . GLU A 1 114 ? -23.440 -1.459 40.361 1.00 84.31 114 GLU A O 1
ATOM 941 N N . TRP A 1 115 ? -23.485 0.249 38.911 1.00 85.75 115 TRP A N 1
ATOM 942 C CA . TRP A 1 115 ? -22.038 0.229 38.677 1.00 85.75 115 TRP A CA 1
ATOM 943 C C . TRP A 1 115 ? -21.299 0.934 39.825 1.00 85.75 115 TRP A C 1
ATOM 945 O O . TRP A 1 115 ? -21.620 2.094 40.089 1.00 85.75 115 TRP A O 1
ATOM 955 N N . PRO A 1 116 ? -20.300 0.325 40.487 1.00 86.69 116 PRO A N 1
ATOM 956 C CA . PRO A 1 116 ? -19.461 1.029 41.461 1.00 86.69 116 PRO A CA 1
ATOM 957 C C . PRO A 1 116 ? -18.706 2.200 40.820 1.00 86.69 116 PRO A C 1
ATOM 959 O O . PRO A 1 116 ? -18.344 2.130 39.644 1.00 86.69 116 PRO A O 1
ATOM 962 N N . ILE A 1 117 ? -18.456 3.274 41.575 1.00 86.06 117 ILE A N 1
ATOM 963 C CA . ILE A 1 117 ? -17.786 4.485 41.062 1.00 86.06 117 ILE A CA 1
ATOM 964 C C . ILE A 1 117 ? -16.384 4.145 40.545 1.00 86.06 117 ILE A C 1
ATOM 966 O O . ILE A 1 117 ? -15.989 4.621 39.482 1.00 86.06 117 ILE A O 1
ATOM 970 N N . GLU A 1 118 ? -15.675 3.265 41.248 1.00 87.12 118 GLU A N 1
ATOM 971 C CA . GLU A 1 118 ? -14.340 2.792 40.890 1.00 87.12 118 GLU A CA 1
ATOM 972 C C . GLU A 1 118 ? -14.370 2.129 39.512 1.00 87.12 118 GLU A C 1
ATOM 974 O O . GLU A 1 118 ? -13.621 2.521 38.619 1.00 87.12 118 GLU A O 1
ATOM 979 N N . VAL A 1 119 ? -15.323 1.215 39.301 1.00 86.56 119 VAL A N 1
ATOM 980 C CA . VAL A 1 119 ? -15.500 0.499 38.031 1.00 86.56 119 VAL A CA 1
ATOM 981 C C . VAL A 1 119 ? -15.856 1.464 36.900 1.00 86.56 119 VAL A C 1
ATOM 983 O O . VAL A 1 119 ? -15.306 1.346 35.813 1.00 86.56 119 VAL A O 1
ATOM 986 N N . ARG A 1 120 ? -16.719 2.463 37.140 1.00 85.88 120 ARG A N 1
ATOM 987 C CA . ARG A 1 120 ? -17.053 3.491 36.131 1.00 85.88 120 ARG A CA 1
ATOM 988 C C . ARG A 1 120 ? -15.828 4.309 35.730 1.00 85.88 120 ARG A C 1
ATOM 990 O O . ARG A 1 120 ? -15.599 4.537 34.546 1.00 85.88 120 ARG A O 1
ATOM 997 N N . SER A 1 121 ? -15.064 4.769 36.720 1.00 85.94 121 SER A N 1
ATOM 998 C CA . SER A 1 121 ? -13.884 5.608 36.498 1.00 85.94 121 SER A CA 1
ATOM 999 C C . SER A 1 121 ? -12.768 4.851 35.775 1.00 85.94 121 SER A C 1
ATOM 1001 O O . SER A 1 121 ? -12.141 5.406 34.875 1.00 85.94 121 SER A O 1
ATOM 1003 N N . GLN A 1 122 ? -12.582 3.570 36.111 1.00 88.25 122 GLN A N 1
ATOM 1004 C CA . GLN A 1 122 ? -11.659 2.671 35.429 1.00 88.25 122 GLN A CA 1
ATOM 1005 C C . GLN A 1 122 ? -12.120 2.392 33.995 1.00 88.25 122 GLN A C 1
ATOM 1007 O O . GLN A 1 122 ? -11.339 2.531 33.063 1.00 88.25 122 GLN A O 1
ATOM 1012 N N . LEU A 1 123 ? -13.403 2.077 33.797 1.00 87.75 123 LEU A N 1
ATOM 1013 C CA . LEU A 1 123 ? -13.965 1.827 32.472 1.00 87.75 123 LEU A CA 1
ATOM 1014 C C . LEU A 1 123 ? -13.762 3.033 31.541 1.00 87.75 123 LEU A C 1
ATOM 1016 O O . LEU A 1 123 ? -13.312 2.885 30.408 1.00 87.75 123 LEU A O 1
ATOM 1020 N N . LEU A 1 124 ? -14.090 4.237 32.020 1.00 87.50 124 LEU A N 1
ATOM 1021 C CA . LEU A 1 124 ? -13.915 5.467 31.251 1.00 87.50 124 LEU A CA 1
ATOM 1022 C C . LEU A 1 124 ? -12.447 5.707 30.893 1.00 87.50 124 LEU A C 1
ATOM 1024 O O . LEU A 1 124 ? -12.160 6.028 29.741 1.00 87.50 124 LEU A O 1
ATOM 1028 N N . SER A 1 125 ? -11.525 5.539 31.844 1.00 89.06 125 SER A N 1
ATOM 1029 C CA . SER A 1 125 ? -10.102 5.779 31.595 1.00 89.06 125 SER A CA 1
ATOM 1030 C C . SER A 1 125 ? -9.502 4.757 30.626 1.00 89.06 125 SER A C 1
ATOM 1032 O O . SER A 1 125 ? -8.764 5.146 29.720 1.00 89.06 125 SER A O 1
ATOM 1034 N N . GLU A 1 126 ? -9.866 3.479 30.744 1.00 90.44 126 GLU A N 1
ATOM 1035 C CA . GLU A 1 126 ? -9.413 2.418 29.840 1.00 90.44 126 GLU A CA 1
ATOM 1036 C C . GLU A 1 126 ? -9.963 2.605 28.422 1.00 90.44 126 GLU A C 1
ATOM 1038 O O . GLU A 1 126 ? -9.191 2.589 27.463 1.00 90.44 126 GLU A O 1
ATOM 1043 N N . ILE A 1 127 ? -11.265 2.882 28.267 1.00 88.88 127 ILE A N 1
ATOM 1044 C CA . ILE A 1 127 ? -11.865 3.143 26.948 1.00 88.88 127 ILE A CA 1
ATOM 1045 C C . ILE A 1 127 ? -11.256 4.401 26.313 1.00 88.88 127 ILE A C 1
ATOM 1047 O O . ILE A 1 127 ? -10.985 4.407 25.109 1.00 8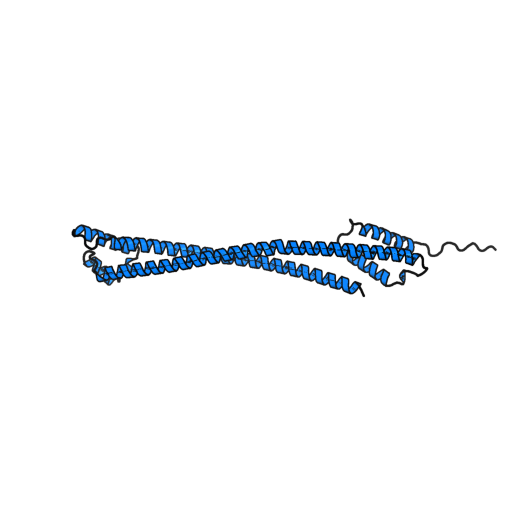8.88 127 ILE A O 1
ATOM 1051 N N . GLN A 1 128 ? -11.024 5.469 27.087 1.00 88.88 128 GLN A N 1
ATOM 1052 C CA . GLN A 1 128 ? -10.377 6.684 26.581 1.00 88.88 128 GLN A CA 1
ATOM 1053 C C . GLN A 1 128 ? -8.941 6.413 26.126 1.00 88.88 128 GLN A C 1
ATOM 1055 O O . GLN A 1 128 ? -8.558 6.851 25.039 1.00 88.88 128 GLN A O 1
ATOM 1060 N N . ASN A 1 129 ? -8.162 5.669 26.915 1.00 92.31 129 ASN A N 1
ATOM 1061 C CA . ASN A 1 129 ? -6.794 5.300 26.566 1.00 92.31 129 ASN A CA 1
ATOM 1062 C C . ASN A 1 129 ? -6.752 4.429 25.299 1.00 92.31 129 ASN A C 1
ATOM 1064 O O . ASN A 1 129 ? -5.994 4.717 24.374 1.00 92.31 129 ASN A O 1
ATOM 1068 N N . ASP A 1 130 ? -7.628 3.430 25.194 1.00 88.75 130 ASP A N 1
ATOM 1069 C CA . ASP A 1 130 ? -7.734 2.578 24.008 1.00 88.75 130 ASP A CA 1
ATOM 1070 C C . ASP A 1 130 ? -8.168 3.362 22.765 1.00 88.75 130 ASP A C 1
ATOM 1072 O O . ASP A 1 130 ? -7.625 3.165 21.674 1.00 88.75 130 ASP A O 1
ATOM 1076 N N . ALA A 1 131 ? -9.128 4.282 22.907 1.00 86.62 131 ALA A N 1
ATOM 1077 C CA . ALA A 1 131 ? -9.559 5.156 21.820 1.00 86.62 131 ALA A CA 1
ATOM 1078 C C .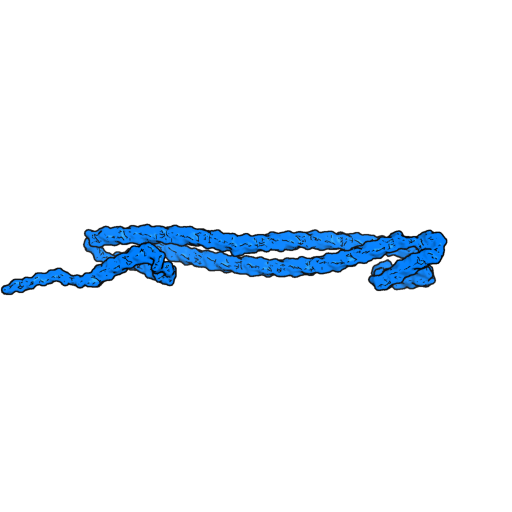 ALA A 1 131 ? -8.433 6.104 21.373 1.00 86.62 131 ALA A C 1
ATOM 1080 O O . ALA A 1 131 ? -8.292 6.375 20.172 1.00 86.62 131 ALA A O 1
ATOM 1081 N N . PHE A 1 132 ? -7.618 6.587 22.313 1.00 89.62 132 PHE A N 1
ATOM 1082 C CA . PHE A 1 132 ? -6.445 7.407 22.032 1.00 89.62 132 PHE A CA 1
ATOM 1083 C C . PHE A 1 132 ? -5.377 6.606 21.274 1.00 89.62 132 PHE A C 1
ATOM 1085 O O . PHE A 1 132 ? -5.006 6.994 20.166 1.00 89.62 132 PHE A O 1
ATOM 1092 N N . GLN A 1 133 ? -4.980 5.433 21.778 1.00 89.62 133 GLN A N 1
ATOM 1093 C CA . GLN A 1 133 ? -4.007 4.557 21.111 1.00 89.62 133 GLN A CA 1
ATOM 1094 C C . GLN A 1 133 ? -4.477 4.112 19.719 1.00 89.62 133 GLN A C 1
ATOM 1096 O O . GLN A 1 133 ? -3.708 4.129 18.756 1.00 89.62 133 GLN A O 1
ATOM 1101 N N . ALA A 1 134 ? -5.757 3.752 19.574 1.00 86.50 134 ALA A N 1
ATOM 1102 C CA . ALA A 1 134 ? -6.338 3.413 18.276 1.00 86.50 134 ALA A CA 1
ATOM 1103 C C . ALA A 1 134 ? -6.312 4.609 17.309 1.00 86.50 134 ALA A C 1
ATOM 1105 O O . ALA A 1 134 ? -6.078 4.432 16.109 1.00 86.50 134 ALA A O 1
ATOM 1106 N N . THR A 1 135 ? -6.503 5.833 17.815 1.00 87.06 135 THR A N 1
ATOM 1107 C CA . THR A 1 135 ? -6.371 7.060 17.019 1.00 87.06 135 THR A CA 1
ATOM 1108 C C . THR A 1 135 ? -4.927 7.255 16.553 1.00 87.06 135 THR A C 1
ATOM 1110 O O . THR A 1 135 ? -4.710 7.423 15.353 1.00 87.06 135 THR A O 1
ATOM 1113 N N . GLU A 1 136 ? -3.938 7.170 17.447 1.00 87.94 136 GLU A N 1
ATOM 1114 C CA . GLU A 1 136 ? -2.516 7.294 17.087 1.00 87.94 136 GLU A CA 1
ATOM 1115 C C . GLU A 1 136 ? -2.095 6.254 16.046 1.00 87.94 136 GLU A C 1
ATOM 1117 O O . GLU A 1 136 ? -1.497 6.595 15.021 1.00 87.94 136 GLU A O 1
ATOM 1122 N N . LYS A 1 137 ? -2.483 4.989 16.249 1.00 87.12 137 LYS A N 1
ATOM 1123 C CA . LYS A 1 137 ? -2.207 3.901 15.305 1.00 87.12 137 LYS A CA 1
ATOM 1124 C C . LYS A 1 137 ? -2.836 4.163 13.938 1.00 87.12 137 LYS A C 1
ATOM 1126 O O . LYS A 1 137 ? -2.188 3.972 12.910 1.00 87.12 137 LYS A O 1
ATOM 1131 N N . THR A 1 138 ? -4.079 4.641 13.913 1.00 84.12 138 THR A N 1
ATOM 1132 C CA . THR A 1 138 ? -4.780 4.986 12.669 1.00 84.12 138 THR A CA 1
ATOM 1133 C C . THR A 1 138 ? -4.073 6.131 11.937 1.00 84.12 138 THR A C 1
ATOM 1135 O O . THR A 1 138 ? -3.854 6.042 10.729 1.00 84.12 138 THR A O 1
ATOM 1138 N N . ILE A 1 139 ? -3.645 7.178 12.653 1.00 84.25 139 ILE A N 1
ATOM 1139 C CA . ILE A 1 139 ? -2.878 8.297 12.079 1.00 84.25 139 ILE A CA 1
ATOM 1140 C C . ILE A 1 139 ? -1.545 7.805 11.496 1.00 84.25 139 ILE A C 1
ATOM 1142 O O . ILE A 1 139 ? -1.196 8.169 10.369 1.00 84.25 139 ILE A O 1
ATOM 1146 N N . ALA A 1 140 ? -0.824 6.945 12.220 1.00 86.12 140 ALA A N 1
ATOM 1147 C CA . ALA A 1 140 ? 0.431 6.363 11.754 1.00 86.12 140 ALA A CA 1
ATOM 1148 C C . ALA A 1 140 ? 0.240 5.554 10.458 1.00 86.12 140 ALA A C 1
ATOM 1150 O O . ALA A 1 140 ? 0.990 5.740 9.497 1.00 86.12 140 ALA A O 1
ATOM 1151 N N . LEU A 1 141 ? -0.809 4.726 10.386 1.00 85.00 141 LEU A N 1
ATOM 1152 C CA . LEU A 1 141 ? -1.146 3.955 9.186 1.00 85.00 141 LEU A CA 1
ATOM 1153 C C . LEU A 1 141 ? -1.523 4.858 8.001 1.00 85.00 141 LEU A C 1
ATOM 1155 O O . LEU A 1 141 ? -1.078 4.614 6.880 1.00 85.00 141 LEU A O 1
ATOM 1159 N N . PHE A 1 142 ? -2.292 5.931 8.223 1.00 80.69 142 PHE A N 1
ATOM 1160 C CA . PHE A 1 142 ? -2.603 6.902 7.167 1.00 80.69 142 PHE A CA 1
ATOM 1161 C C . PHE A 1 142 ? -1.351 7.608 6.639 1.00 80.69 142 PHE A C 1
ATOM 1163 O O . PHE A 1 142 ? -1.214 7.786 5.426 1.00 80.69 142 PHE A O 1
ATOM 1170 N N . SER A 1 143 ? -0.430 7.989 7.527 1.00 84.12 143 SER A N 1
ATOM 1171 C CA . SER A 1 143 ? 0.861 8.567 7.139 1.00 84.12 143 SER A CA 1
ATOM 1172 C C . SER A 1 143 ? 1.657 7.588 6.272 1.00 84.12 143 SER A C 1
ATOM 1174 O O . SER A 1 143 ? 2.082 7.933 5.166 1.00 84.12 143 SER A O 1
ATOM 1176 N N . GLN A 1 144 ? 1.754 6.328 6.709 1.00 81.69 144 GLN A N 1
ATOM 1177 C CA . GLN A 1 144 ? 2.426 5.270 5.960 1.00 81.69 144 GLN A CA 1
ATOM 1178 C C . GLN A 1 144 ? 1.796 5.059 4.575 1.00 81.69 144 GLN A C 1
ATOM 1180 O O . GLN A 1 144 ? 2.530 4.977 3.593 1.00 81.69 144 GLN A O 1
ATOM 1185 N N . SER A 1 145 ? 0.459 5.065 4.473 1.00 81.69 145 SER A N 1
ATOM 1186 C CA . SER A 1 145 ? -0.274 4.911 3.205 1.00 81.69 145 SER A CA 1
ATOM 1187 C C . SER A 1 145 ? 0.084 5.989 2.190 1.00 81.69 145 SER A C 1
ATOM 1189 O O . SER A 1 145 ? 0.325 5.690 1.016 1.00 81.69 145 SER A O 1
ATOM 1191 N N . ARG A 1 146 ? 0.155 7.248 2.636 1.00 82.50 146 ARG A N 1
ATOM 1192 C CA . ARG A 1 146 ? 0.505 8.386 1.776 1.00 82.50 146 ARG A CA 1
ATOM 1193 C C . ARG A 1 146 ? 1.942 8.285 1.281 1.00 82.50 146 ARG A C 1
ATOM 1195 O O . ARG A 1 146 ? 2.182 8.485 0.093 1.00 82.50 146 ARG A O 1
ATOM 1202 N N . ILE A 1 147 ? 2.874 7.922 2.163 1.00 79.44 147 ILE A N 1
ATOM 1203 C CA . ILE A 1 147 ? 4.285 7.732 1.803 1.00 79.44 147 ILE A CA 1
ATOM 1204 C C . ILE A 1 147 ? 4.417 6.614 0.767 1.00 79.44 147 ILE A C 1
ATOM 1206 O O . ILE A 1 147 ? 5.041 6.815 -0.274 1.00 79.44 147 ILE A O 1
ATOM 1210 N N . SER A 1 148 ? 3.787 5.458 0.990 1.00 76.12 148 SER A N 1
ATOM 1211 C CA . SER A 1 148 ? 3.844 4.361 0.022 1.00 76.12 148 SER A CA 1
ATOM 1212 C C . SER A 1 148 ? 3.143 4.704 -1.295 1.00 76.12 148 SER A C 1
ATOM 1214 O O . SER A 1 148 ? 3.565 4.224 -2.342 1.00 76.12 148 SER A O 1
ATOM 1216 N N . ALA A 1 149 ? 2.107 5.548 -1.291 1.00 76.88 149 ALA A N 1
ATOM 1217 C CA . ALA A 1 149 ? 1.420 5.974 -2.512 1.00 76.88 149 ALA A CA 1
ATOM 1218 C C . ALA A 1 149 ? 2.301 6.923 -3.331 1.00 76.88 149 ALA A C 1
ATOM 1220 O O . ALA A 1 149 ? 2.411 6.773 -4.548 1.00 76.88 149 ALA A O 1
ATOM 1221 N N . LEU A 1 150 ? 2.988 7.844 -2.653 1.00 81.06 150 LEU A N 1
ATOM 1222 C CA . LEU A 1 150 ? 3.965 8.734 -3.268 1.00 81.06 150 LEU A CA 1
ATOM 1223 C C . LEU A 1 150 ? 5.130 7.938 -3.865 1.00 81.06 150 LEU A C 1
ATOM 1225 O O . LEU A 1 150 ? 5.507 8.188 -5.007 1.00 81.06 150 LEU A O 1
ATOM 1229 N N . LEU A 1 151 ? 5.645 6.932 -3.150 1.00 78.19 151 LEU A N 1
ATOM 1230 C CA . LEU A 1 151 ? 6.687 6.042 -3.669 1.00 78.19 151 LEU A CA 1
ATOM 1231 C C . LEU A 1 151 ? 6.232 5.306 -4.934 1.00 78.19 151 LEU A C 1
ATOM 1233 O O . LEU A 1 151 ? 6.970 5.305 -5.915 1.00 78.19 151 LEU A O 1
ATOM 1237 N N . ILE A 1 152 ? 5.016 4.743 -4.959 1.00 78.00 152 ILE A N 1
ATOM 1238 C CA . ILE A 1 152 ? 4.461 4.107 -6.169 1.00 78.00 152 ILE A CA 1
ATOM 1239 C C . ILE A 1 152 ? 4.449 5.088 -7.336 1.00 78.00 152 ILE A C 1
ATOM 1241 O O . ILE A 1 152 ? 4.863 4.731 -8.436 1.00 78.00 152 ILE A O 1
ATOM 1245 N N . TRP A 1 153 ? 3.997 6.319 -7.101 1.00 80.44 153 TRP A N 1
ATOM 1246 C CA . TRP A 1 153 ? 3.917 7.332 -8.146 1.00 80.44 153 TRP A CA 1
ATOM 1247 C C . TRP A 1 153 ? 5.307 7.693 -8.686 1.00 80.44 153 TRP A C 1
ATOM 1249 O O . TRP A 1 153 ? 5.513 7.706 -9.898 1.00 80.44 153 TRP A O 1
ATOM 1259 N N . VAL A 1 154 ? 6.289 7.883 -7.799 1.00 79.38 154 VAL A N 1
ATOM 1260 C CA . VAL A 1 154 ? 7.690 8.136 -8.169 1.00 79.38 154 VAL A CA 1
ATOM 1261 C C . VAL A 1 154 ? 8.277 6.968 -8.968 1.00 79.38 154 VAL A C 1
ATOM 1263 O O . VAL A 1 154 ? 8.891 7.196 -10.009 1.00 79.38 154 VAL A O 1
ATOM 1266 N N . PHE A 1 155 ? 8.058 5.720 -8.543 1.00 76.38 155 PHE A N 1
ATOM 1267 C CA . PHE A 1 155 ? 8.538 4.537 -9.266 1.00 76.38 155 PHE A CA 1
ATOM 1268 C C . PHE A 1 155 ? 7.849 4.356 -10.620 1.00 76.38 155 PHE A C 1
ATOM 1270 O O . PHE A 1 155 ? 8.516 4.029 -11.603 1.00 76.38 155 PHE A O 1
ATOM 1277 N N . ALA A 1 156 ? 6.538 4.584 -10.700 1.00 77.94 156 ALA A N 1
ATOM 1278 C CA . ALA A 1 156 ? 5.782 4.487 -11.944 1.00 77.94 156 ALA A CA 1
ATOM 1279 C C . ALA A 1 156 ? 6.270 5.527 -12.960 1.00 77.94 156 ALA A C 1
ATOM 1281 O O . ALA A 1 156 ? 6.604 5.176 -14.091 1.00 77.94 156 ALA A O 1
ATOM 1282 N N . VAL A 1 157 ? 6.407 6.788 -12.537 1.00 80.94 157 VAL A N 1
ATOM 1283 C CA . VAL A 1 157 ? 6.951 7.857 -13.382 1.00 80.94 157 VAL A CA 1
ATOM 1284 C C . VAL A 1 157 ? 8.392 7.552 -13.777 1.00 80.94 157 VAL A C 1
ATOM 1286 O O . VAL A 1 157 ? 8.711 7.596 -14.962 1.00 80.94 157 VAL A O 1
ATOM 1289 N N . GLY A 1 158 ? 9.248 7.148 -12.836 1.00 78.56 158 GLY A N 1
ATOM 1290 C CA . GLY A 1 158 ? 10.626 6.753 -13.132 1.00 78.56 158 GLY A CA 1
ATOM 1291 C C . GLY A 1 158 ? 10.700 5.642 -14.183 1.00 78.56 158 GLY A C 1
ATOM 1292 O O . GLY A 1 158 ? 11.435 5.763 -15.159 1.00 78.56 158 GLY A O 1
ATOM 1293 N N . THR A 1 159 ? 9.877 4.602 -14.047 1.00 78.31 159 THR A N 1
ATOM 1294 C CA . THR A 1 159 ? 9.832 3.480 -14.998 1.00 78.31 159 THR A CA 1
ATOM 1295 C C . THR A 1 159 ? 9.372 3.928 -16.386 1.00 78.31 159 THR A C 1
ATOM 1297 O O . THR A 1 159 ? 9.934 3.478 -17.379 1.00 78.31 159 THR A O 1
ATOM 1300 N N . ILE A 1 160 ? 8.410 4.851 -16.487 1.00 76.25 160 ILE A N 1
ATOM 1301 C CA . ILE A 1 160 ? 7.966 5.414 -17.774 1.00 76.25 160 ILE A CA 1
ATOM 1302 C C . ILE A 1 160 ? 9.084 6.245 -18.416 1.00 76.25 160 ILE A C 1
ATOM 1304 O O . ILE A 1 160 ? 9.391 6.062 -19.596 1.00 76.25 160 ILE A O 1
ATOM 1308 N N . PHE A 1 161 ? 9.729 7.123 -17.643 1.00 73.81 161 PHE A N 1
ATOM 1309 C CA . PHE A 1 161 ? 10.831 7.949 -18.134 1.00 73.81 161 PHE A CA 1
ATOM 1310 C C . PHE A 1 161 ? 12.001 7.075 -18.614 1.00 73.81 161 PHE A C 1
ATOM 1312 O O . PHE A 1 161 ? 12.432 7.191 -19.761 1.00 73.81 161 PHE A O 1
ATOM 1319 N N . PHE A 1 162 ? 12.484 6.137 -17.801 1.00 70.50 162 PHE A N 1
ATOM 1320 C CA . PHE A 1 162 ? 13.589 5.259 -18.201 1.00 70.50 162 PHE A CA 1
ATOM 1321 C C . PHE A 1 162 ? 13.190 4.221 -19.260 1.00 70.50 162 PHE A C 1
ATOM 1323 O O . PHE A 1 162 ? 14.021 3.853 -20.084 1.00 70.50 162 PHE A O 1
ATOM 1330 N N . GLY A 1 163 ? 11.935 3.773 -19.280 1.00 69.62 163 GLY A N 1
ATOM 1331 C CA . GLY A 1 163 ? 11.445 2.753 -20.207 1.00 69.62 163 GLY A CA 1
ATOM 1332 C C . GLY A 1 163 ? 11.142 3.270 -21.614 1.00 69.62 163 GLY A C 1
ATOM 1333 O O . GLY A 1 163 ? 11.322 2.525 -22.571 1.00 69.62 163 GLY A O 1
ATOM 1334 N N . LEU A 1 164 ? 10.715 4.529 -21.769 1.00 74.62 164 LEU A N 1
ATOM 1335 C CA . LEU A 1 164 ? 10.350 5.097 -23.078 1.00 74.62 164 LEU A CA 1
ATOM 1336 C C . LEU A 1 164 ? 11.337 6.152 -23.575 1.00 74.62 164 LEU A C 1
ATOM 1338 O O . LEU A 1 164 ? 11.720 6.144 -24.747 1.00 74.62 164 LEU A O 1
ATOM 1342 N N . ILE A 1 165 ? 11.781 7.052 -22.696 1.00 75.81 165 ILE A N 1
ATOM 1343 C CA . ILE A 1 165 ? 12.604 8.192 -23.110 1.00 75.81 165 ILE A CA 1
ATOM 1344 C C . ILE A 1 165 ? 14.045 7.743 -23.352 1.00 75.81 165 ILE A C 1
ATOM 1346 O O . ILE A 1 165 ? 14.643 8.114 -24.364 1.00 75.81 165 ILE A O 1
ATOM 1350 N N . LEU A 1 166 ? 14.602 6.890 -22.488 1.00 73.75 166 LEU A N 1
ATOM 1351 C CA . LEU A 1 166 ? 15.980 6.419 -22.652 1.00 73.75 166 LEU A CA 1
ATOM 1352 C C . LEU A 1 166 ? 16.189 5.647 -23.976 1.00 73.75 166 LEU A C 1
ATOM 1354 O O . LEU A 1 166 ? 17.121 5.999 -24.707 1.00 73.75 166 LEU A O 1
ATOM 1358 N N . PRO A 1 167 ? 15.333 4.679 -24.373 1.00 69.50 167 PRO A N 1
ATOM 1359 C CA . PRO A 1 167 ? 15.470 4.011 -25.669 1.00 69.50 167 PRO A CA 1
ATOM 1360 C C . PRO A 1 167 ? 15.305 4.962 -26.853 1.00 69.50 167 PRO A C 1
ATOM 1362 O O . PRO A 1 167 ? 15.999 4.810 -27.859 1.00 69.50 167 PRO A O 1
ATOM 1365 N N . PHE A 1 168 ? 14.437 5.972 -26.735 1.00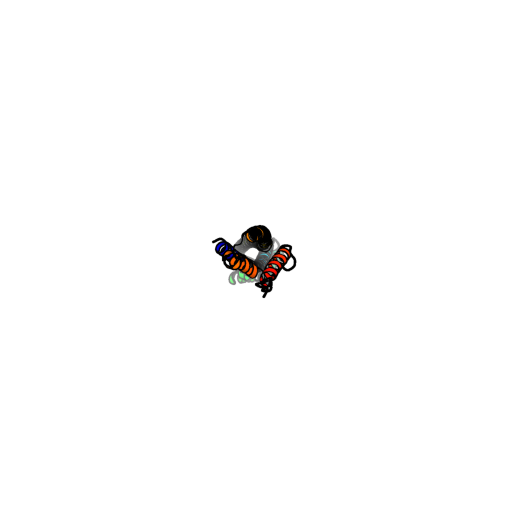 76.31 168 PHE A N 1
ATOM 1366 C CA . PHE A 1 168 ? 14.268 6.991 -27.767 1.00 76.31 168 PHE A CA 1
ATOM 1367 C C . PHE A 1 168 ? 15.561 7.788 -27.993 1.00 76.31 168 PHE A C 1
ATOM 1369 O O . PHE A 1 168 ? 16.021 7.914 -29.132 1.00 76.31 168 PHE A O 1
ATOM 1376 N N . PHE A 1 169 ? 16.212 8.256 -26.923 1.00 76.25 169 PHE A N 1
ATOM 1377 C CA . PHE A 1 169 ? 17.495 8.961 -27.025 1.00 76.25 169 PHE A CA 1
ATOM 1378 C C . PHE A 1 169 ? 18.623 8.067 -27.553 1.00 76.25 169 PHE A C 1
ATOM 1380 O O . PHE A 1 169 ? 19.430 8.520 -28.373 1.00 76.25 169 PHE A O 1
ATOM 1387 N N . ILE A 1 170 ? 18.667 6.796 -27.140 1.00 75.12 170 ILE A N 1
ATOM 1388 C CA . ILE A 1 170 ? 19.623 5.808 -27.664 1.00 75.12 170 ILE A CA 1
ATOM 1389 C C . ILE A 1 170 ? 19.399 5.596 -29.169 1.00 75.12 170 ILE A C 1
ATOM 1391 O O . ILE A 1 170 ? 20.350 5.636 -29.948 1.00 75.12 170 ILE A O 1
ATOM 1395 N N . SER A 1 171 ? 18.148 5.453 -29.609 1.00 71.94 171 SER A N 1
ATOM 1396 C CA . SER A 1 171 ? 17.798 5.327 -31.029 1.00 71.94 171 SER A CA 1
ATOM 1397 C C . SER A 1 171 ? 18.197 6.573 -31.827 1.00 71.94 171 SER A C 1
ATOM 1399 O O . SER A 1 171 ? 18.801 6.474 -32.897 1.00 71.94 171 SER A O 1
ATOM 1401 N N . MET A 1 172 ? 17.956 7.769 -31.280 1.00 78.12 172 MET A N 1
ATOM 1402 C CA . MET A 1 172 ? 18.334 9.028 -31.922 1.00 78.12 172 MET A CA 1
ATOM 1403 C C . MET A 1 172 ? 19.857 9.167 -32.070 1.00 78.12 172 MET A C 1
ATOM 1405 O O . MET A 1 172 ? 20.346 9.577 -33.128 1.00 78.12 172 MET A O 1
ATOM 1409 N N . THR A 1 173 ? 20.622 8.810 -31.035 1.00 72.75 173 THR A N 1
ATOM 1410 C CA . THR A 1 173 ? 22.093 8.835 -31.081 1.00 72.75 173 THR A CA 1
ATOM 1411 C C . THR A 1 173 ? 22.649 7.779 -32.031 1.00 72.75 173 THR A C 1
ATOM 1413 O O . THR A 1 173 ? 23.522 8.107 -32.836 1.00 72.75 173 THR A O 1
ATOM 1416 N N . LEU A 1 174 ? 22.097 6.562 -32.034 1.00 68.81 174 LEU A N 1
ATOM 1417 C CA . LEU A 1 174 ? 22.424 5.525 -33.018 1.00 68.81 174 LEU A CA 1
ATOM 1418 C C . LEU A 1 174 ? 22.162 6.010 -34.443 1.00 68.81 174 LEU A C 1
ATOM 1420 O O . LEU A 1 174 ? 23.059 5.936 -35.277 1.00 68.81 174 LEU A O 1
ATOM 1424 N N . ARG A 1 175 ? 20.990 6.596 -34.716 1.00 70.00 175 ARG A N 1
ATOM 1425 C CA . ARG A 1 175 ? 20.648 7.142 -36.038 1.00 70.00 175 ARG A CA 1
ATOM 1426 C C . ARG A 1 175 ? 21.659 8.194 -36.493 1.00 70.00 175 ARG A C 1
ATOM 1428 O O . ARG A 1 175 ? 22.122 8.142 -37.631 1.00 70.00 175 ARG A O 1
ATOM 1435 N N . ARG A 1 176 ? 22.045 9.125 -35.613 1.00 73.75 176 ARG A N 1
ATOM 1436 C CA . ARG A 1 176 ? 23.068 10.142 -35.918 1.00 73.75 176 ARG A CA 1
ATOM 1437 C C . ARG A 1 176 ? 24.433 9.513 -36.206 1.00 73.75 176 ARG A C 1
ATOM 1439 O O . ARG A 1 176 ? 25.092 9.916 -37.164 1.00 73.75 176 ARG A O 1
ATOM 1446 N N . LEU A 1 177 ? 24.844 8.516 -35.421 1.00 67.25 177 LEU A N 1
ATOM 1447 C CA . LEU A 1 177 ? 26.104 7.795 -35.626 1.00 67.25 177 LEU A CA 1
ATOM 1448 C C . LEU A 1 177 ? 26.109 7.007 -36.941 1.00 67.25 177 LEU A C 1
ATOM 1450 O O . LEU A 1 177 ? 27.121 7.022 -37.640 1.00 67.25 177 LEU A O 1
ATOM 1454 N N . THR A 1 178 ? 24.992 6.376 -37.310 1.00 63.50 178 THR A N 1
ATOM 1455 C CA . THR A 1 178 ? 24.847 5.642 -38.575 1.00 63.50 178 THR A CA 1
ATOM 1456 C C . THR A 1 178 ? 24.849 6.578 -39.782 1.00 63.50 178 THR A C 1
ATOM 1458 O O . THR A 1 178 ? 25.480 6.272 -40.787 1.00 63.50 178 THR A O 1
ATOM 1461 N N . ILE A 1 179 ? 24.212 7.751 -39.694 1.00 68.75 179 ILE A N 1
ATOM 1462 C CA . ILE A 1 179 ? 24.265 8.759 -40.767 1.00 68.75 179 ILE A CA 1
ATOM 1463 C C . ILE A 1 179 ? 25.690 9.301 -40.927 1.00 68.75 179 ILE A C 1
ATOM 1465 O O . ILE A 1 179 ? 26.181 9.420 -42.048 1.00 68.75 179 ILE A O 1
ATOM 1469 N N . LYS A 1 180 ? 26.376 9.603 -39.817 1.00 66.75 180 LYS A N 1
ATOM 1470 C CA . LYS A 1 180 ? 27.763 10.081 -39.854 1.00 66.75 180 LYS A CA 1
ATOM 1471 C C . LYS A 1 180 ? 28.700 9.033 -40.457 1.00 66.75 180 LYS A C 1
ATOM 1473 O O . LYS A 1 180 ? 29.481 9.368 -41.340 1.00 66.75 180 LYS A O 1
ATOM 1478 N N . SER A 1 181 ? 28.583 7.772 -40.040 1.00 54.97 181 SER A N 1
ATOM 1479 C CA . SER A 1 181 ? 29.399 6.689 -40.597 1.00 54.97 181 SER A CA 1
ATOM 1480 C C . SER A 1 181 ? 29.071 6.405 -42.064 1.00 54.97 181 SER A C 1
ATOM 1482 O O . SER A 1 181 ? 29.987 6.113 -42.826 1.00 54.97 181 SER A O 1
ATOM 1484 N N . LYS A 1 182 ? 27.802 6.547 -42.486 1.00 56.72 182 LYS A N 1
ATOM 1485 C CA . LYS A 1 182 ? 27.397 6.468 -43.898 1.00 56.72 182 LYS A CA 1
ATOM 1486 C C . LYS A 1 182 ? 28.117 7.527 -44.738 1.00 56.72 182 LYS A C 1
ATOM 1488 O O . LYS A 1 182 ? 28.741 7.159 -45.724 1.00 56.72 182 LYS A O 1
ATOM 1493 N N . ARG A 1 183 ? 28.109 8.791 -44.300 1.00 64.44 183 ARG A N 1
ATOM 1494 C CA . ARG A 1 183 ? 28.788 9.903 -44.993 1.00 64.44 183 ARG A CA 1
ATOM 1495 C C . ARG A 1 183 ? 30.309 9.752 -45.027 1.00 64.44 183 ARG A C 1
ATOM 1497 O O . ARG A 1 183 ? 30.925 10.009 -46.052 1.00 64.44 183 ARG A O 1
ATOM 1504 N N . GLU A 1 184 ? 30.922 9.318 -43.924 1.00 58.06 184 GLU A N 1
ATOM 1505 C CA . GLU A 1 184 ? 32.368 9.041 -43.882 1.00 58.06 184 GLU A CA 1
ATOM 1506 C C . GLU A 1 184 ? 32.753 7.918 -44.863 1.00 58.06 184 GLU A C 1
ATOM 1508 O O . GLU A 1 184 ? 33.788 8.003 -45.519 1.00 58.06 184 GLU A O 1
ATOM 1513 N N . LEU A 1 185 ? 31.902 6.894 -45.010 1.00 54.84 185 LEU A N 1
ATOM 1514 C CA . LEU A 1 185 ? 32.077 5.824 -45.995 1.00 54.84 185 LEU A CA 1
ATOM 1515 C C . LEU A 1 185 ? 31.857 6.300 -47.432 1.00 54.84 185 LEU A C 1
ATOM 1517 O O . LEU A 1 185 ? 32.662 5.945 -48.279 1.00 54.84 185 LEU A O 1
ATOM 1521 N N . GLU A 1 186 ? 30.814 7.087 -47.706 1.00 55.81 186 GLU A N 1
ATOM 1522 C CA . GLU A 1 186 ? 30.572 7.703 -49.023 1.00 55.81 186 GLU A CA 1
ATOM 1523 C C . GLU A 1 186 ? 31.776 8.544 -49.465 1.00 55.81 186 GLU A C 1
ATOM 1525 O O . GLU A 1 186 ? 32.271 8.372 -50.575 1.00 55.81 186 GLU A O 1
ATOM 1530 N N . GLY A 1 187 ? 32.314 9.381 -48.571 1.00 60.53 187 GLY A N 1
ATOM 1531 C CA . GLY A 1 187 ? 33.506 10.183 -48.850 1.00 60.53 187 GLY A CA 1
ATOM 1532 C C . GLY A 1 187 ? 34.770 9.343 -49.049 1.00 60.53 187 GLY A C 1
ATOM 1533 O O . GLY A 1 187 ? 35.556 9.620 -49.953 1.00 60.53 187 GLY A O 1
ATOM 1534 N N . ALA A 1 188 ? 34.966 8.292 -48.246 1.00 56.81 188 ALA A N 1
ATOM 1535 C CA . ALA A 1 188 ? 36.091 7.373 -48.420 1.00 56.81 188 ALA A CA 1
ATOM 1536 C C . ALA A 1 188 ? 35.989 6.563 -49.724 1.00 56.81 188 ALA A C 1
ATOM 1538 O O . ALA A 1 188 ? 37.013 6.303 -50.352 1.00 56.81 188 ALA A O 1
ATOM 1539 N N . LEU A 1 189 ? 34.774 6.196 -50.147 1.00 54.81 189 LEU A N 1
ATOM 1540 C CA . LEU A 1 189 ? 34.536 5.478 -51.397 1.00 54.81 189 LEU A CA 1
ATOM 1541 C C . LEU A 1 189 ? 34.759 6.376 -52.610 1.00 54.81 189 LEU A C 1
ATOM 1543 O O . LEU A 1 189 ? 35.508 6.003 -53.502 1.00 54.81 189 LEU A O 1
ATOM 1547 N N . ALA A 1 190 ? 34.169 7.575 -52.610 1.00 61.75 190 ALA A N 1
ATOM 1548 C CA . ALA A 1 190 ? 34.349 8.553 -53.678 1.00 61.75 190 ALA A CA 1
ATOM 1549 C C . ALA A 1 190 ? 35.830 8.907 -53.856 1.00 61.75 190 ALA A C 1
ATOM 1551 O O . ALA A 1 190 ? 36.325 8.967 -54.978 1.00 61.75 190 ALA A O 1
ATOM 1552 N N . LYS A 1 191 ? 36.566 9.047 -52.745 1.00 62.50 191 LYS A N 1
ATOM 1553 C CA . LYS A 1 191 ? 38.017 9.221 -52.779 1.00 62.50 191 LYS A CA 1
ATOM 1554 C C . LYS A 1 191 ? 38.734 7.993 -53.344 1.00 62.50 191 LYS A C 1
ATOM 1556 O O . LYS A 1 191 ? 39.614 8.159 -54.170 1.00 62.50 191 LYS A O 1
ATOM 1561 N N . SER A 1 192 ? 38.340 6.778 -52.961 1.00 56.00 192 SER A N 1
ATOM 1562 C CA . SER A 1 192 ? 38.921 5.547 -53.515 1.00 56.00 192 SER A CA 1
ATOM 1563 C C . SER A 1 192 ? 38.662 5.386 -55.018 1.00 56.00 192 SER A C 1
ATOM 1565 O O . SER A 1 192 ? 39.531 4.873 -55.710 1.00 56.00 192 SER A O 1
ATOM 1567 N N . VAL A 1 193 ? 37.497 5.805 -55.523 1.00 59.22 193 VAL A N 1
ATOM 1568 C CA . VAL A 1 193 ? 37.161 5.798 -56.961 1.00 59.22 193 VAL A CA 1
ATOM 1569 C C . VAL A 1 193 ? 37.950 6.875 -57.710 1.00 59.22 193 VAL A C 1
ATOM 1571 O O . VAL A 1 193 ? 38.463 6.623 -58.796 1.00 59.22 193 VAL A O 1
ATOM 1574 N N . ALA A 1 194 ? 38.098 8.066 -57.125 1.00 63.91 194 ALA A N 1
ATOM 1575 C CA . ALA A 1 194 ? 38.925 9.126 -57.697 1.00 63.91 194 ALA A CA 1
ATOM 1576 C C . ALA A 1 194 ? 40.408 8.720 -57.746 1.00 63.91 194 ALA A C 1
ATOM 1578 O O . ALA A 1 194 ? 41.043 8.840 -58.792 1.00 63.91 194 ALA A O 1
ATOM 1579 N N . ASP A 1 195 ? 40.928 8.172 -56.645 1.00 60.59 195 ASP A N 1
ATOM 1580 C CA . ASP A 1 195 ? 42.286 7.636 -56.561 1.00 60.59 195 ASP A CA 1
ATOM 1581 C C . ASP A 1 195 ? 42.467 6.466 -57.550 1.00 60.59 195 ASP A C 1
ATOM 1583 O O . ASP A 1 195 ? 43.526 6.359 -58.156 1.00 60.59 195 ASP A O 1
ATOM 1587 N N . TRP A 1 196 ? 41.443 5.627 -57.774 1.00 58.81 196 TRP A N 1
ATOM 1588 C CA . TRP A 1 196 ? 41.449 4.563 -58.791 1.00 58.81 196 TRP A CA 1
ATOM 1589 C C . TRP A 1 196 ? 41.550 5.102 -60.218 1.00 58.81 196 TRP A C 1
ATOM 1591 O O . TRP A 1 196 ? 42.406 4.652 -60.970 1.00 58.81 196 TRP A O 1
ATOM 1601 N N . ASN A 1 197 ? 40.725 6.082 -60.595 1.00 59.16 197 ASN A N 1
ATOM 1602 C CA . ASN A 1 197 ? 40.798 6.704 -61.922 1.00 59.16 197 ASN A CA 1
ATOM 1603 C C . ASN A 1 197 ? 42.159 7.369 -62.170 1.00 59.16 197 ASN A C 1
ATOM 1605 O O . ASN A 1 197 ? 42.651 7.374 -63.296 1.00 59.16 197 ASN A O 1
ATOM 1609 N N . LEU A 1 198 ? 42.777 7.897 -61.114 1.00 59.41 198 LEU A N 1
ATOM 1610 C CA . LEU A 1 198 ? 44.103 8.498 -61.173 1.00 59.41 198 LEU A CA 1
ATOM 1611 C C . LEU A 1 198 ? 45.201 7.423 -61.254 1.00 59.41 198 LEU A C 1
ATOM 1613 O O . LEU A 1 198 ? 46.108 7.544 -62.067 1.00 59.41 198 LEU A O 1
ATOM 1617 N N . LEU A 1 199 ? 45.081 6.329 -60.498 1.00 53.62 199 LEU A N 1
ATOM 1618 C CA . LEU A 1 199 ? 45.990 5.179 -60.560 1.00 53.62 199 LEU A CA 1
ATOM 1619 C C . LEU A 1 199 ? 45.894 4.417 -61.886 1.00 53.62 199 LEU A C 1
ATOM 1621 O O . LEU A 1 199 ? 46.925 4.004 -62.389 1.00 53.62 199 LEU A O 1
ATOM 1625 N N . ARG A 1 200 ? 44.710 4.294 -62.497 1.00 50.53 200 ARG A N 1
ATOM 1626 C CA . ARG A 1 200 ? 44.518 3.740 -63.851 1.00 50.53 200 ARG A CA 1
ATOM 1627 C C . ARG A 1 200 ? 45.363 4.469 -64.901 1.00 50.53 200 ARG A C 1
ATOM 1629 O O . ARG A 1 200 ? 45.801 3.858 -65.865 1.00 50.53 200 ARG A O 1
ATOM 1636 N N . SER A 1 201 ? 45.593 5.772 -64.715 1.00 52.97 201 SER A N 1
ATOM 1637 C CA . SER A 1 201 ? 46.389 6.597 -65.638 1.00 52.97 201 SER A CA 1
ATOM 1638 C C . SER A 1 201 ? 47.909 6.433 -65.482 1.00 52.97 201 SER A C 1
ATOM 1640 O O . SER A 1 201 ? 48.672 6.948 -66.293 1.00 52.97 201 SER A O 1
ATOM 1642 N N . THR A 1 202 ? 48.354 5.709 -64.455 1.00 53.66 202 THR A N 1
ATOM 1643 C CA . THR A 1 202 ? 49.760 5.398 -64.168 1.00 53.66 202 THR A CA 1
ATOM 1644 C C . THR A 1 202 ? 49.919 3.884 -64.176 1.00 53.66 202 THR A C 1
ATOM 1646 O O . THR A 1 202 ? 49.347 3.251 -63.307 1.00 53.66 202 THR A O 1
ATOM 1649 N N . GLU A 1 203 ? 50.665 3.309 -65.123 1.00 53.41 203 GLU A N 1
ATOM 1650 C CA . GLU A 1 203 ? 50.819 1.867 -65.449 1.00 53.41 203 GLU A CA 1
ATOM 1651 C C . GLU A 1 203 ? 51.246 0.922 -64.288 1.00 53.41 203 GLU A C 1
ATOM 1653 O O . GLU A 1 203 ? 52.210 0.165 -64.382 1.00 53.41 203 GLU A O 1
ATOM 1658 N N . VAL A 1 204 ? 50.559 0.941 -63.149 1.00 54.94 204 VAL A N 1
ATOM 1659 C CA . VAL A 1 204 ? 50.858 0.154 -61.955 1.00 54.94 204 VAL A CA 1
ATOM 1660 C C . VAL A 1 204 ? 49.736 -0.855 -61.768 1.00 54.94 204 VAL A C 1
ATOM 1662 O O . VAL A 1 204 ? 48.618 -0.492 -61.410 1.00 54.94 204 VAL A O 1
ATOM 1665 N N . GLU A 1 205 ? 50.049 -2.134 -61.995 1.00 51.69 205 GLU A N 1
ATOM 1666 C CA . GLU A 1 205 ? 49.098 -3.246 -61.908 1.00 51.69 205 GLU A CA 1
ATOM 1667 C C . GLU A 1 205 ? 48.323 -3.249 -60.568 1.00 51.69 205 GLU A C 1
ATOM 1669 O O . GLU A 1 205 ? 48.897 -3.489 -59.495 1.00 51.69 205 GLU A O 1
ATOM 1674 N N . PRO A 1 206 ? 47.001 -3.022 -60.599 1.00 49.41 206 PRO A N 1
ATOM 1675 C CA . PRO A 1 206 ? 46.207 -2.760 -59.401 1.00 49.41 206 PRO A CA 1
ATOM 1676 C C . PRO A 1 206 ? 46.022 -3.983 -58.489 1.00 49.41 206 PRO A C 1
ATOM 1678 O O . PRO A 1 206 ? 45.899 -3.841 -57.268 1.00 49.41 206 PRO A O 1
ATOM 1681 N N . PHE A 1 207 ? 46.070 -5.197 -59.047 1.00 50.72 207 PHE A N 1
ATOM 1682 C CA . PHE A 1 207 ? 45.858 -6.461 -58.328 1.00 50.72 207 PHE A CA 1
ATOM 1683 C C . PHE A 1 207 ? 46.996 -6.847 -57.375 1.00 50.72 207 PHE A C 1
ATOM 1685 O O . PHE A 1 207 ? 46.861 -7.802 -56.611 1.00 50.72 207 PHE A O 1
ATOM 1692 N N . LYS A 1 208 ? 48.102 -6.094 -57.370 1.00 51.75 208 LYS A N 1
ATOM 1693 C CA . LYS A 1 208 ? 49.214 -6.264 -56.423 1.00 51.75 208 LYS A CA 1
ATOM 1694 C C . LYS A 1 208 ? 49.101 -5.356 -55.197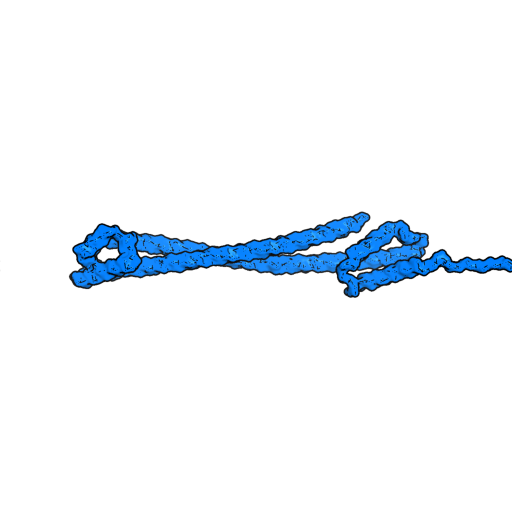 1.00 51.75 208 LYS A C 1
ATOM 1696 O O . LYS A 1 208 ? 49.887 -5.498 -54.262 1.00 51.75 208 LYS A O 1
ATOM 1701 N N . ASN A 1 209 ? 48.130 -4.435 -55.157 1.00 50.44 209 ASN A N 1
ATOM 1702 C CA . ASN A 1 209 ? 47.981 -3.503 -54.044 1.00 50.44 209 ASN A CA 1
ATOM 1703 C C . ASN A 1 209 ? 47.069 -4.079 -52.937 1.00 50.44 209 ASN A C 1
ATOM 1705 O O . ASN A 1 209 ? 45.849 -4.129 -53.099 1.00 50.44 209 ASN A O 1
ATOM 1709 N N . PRO A 1 210 ? 47.597 -4.443 -51.754 1.00 51.03 210 PRO A N 1
ATOM 1710 C CA . PRO A 1 210 ? 46.804 -5.032 -50.670 1.00 51.03 210 PRO A CA 1
ATOM 1711 C C . PRO A 1 210 ? 45.726 -4.091 -50.104 1.00 51.03 210 PRO A C 1
ATOM 1713 O O . PRO A 1 210 ? 44.798 -4.553 -49.438 1.00 51.03 210 PRO A O 1
ATOM 1716 N N . ARG A 1 211 ? 45.794 -2.776 -50.375 1.00 52.25 211 ARG A N 1
ATOM 1717 C CA . ARG A 1 211 ? 44.725 -1.831 -50.006 1.00 52.25 211 ARG A CA 1
ATOM 1718 C C . ARG A 1 211 ? 43.437 -2.079 -50.796 1.00 52.25 211 ARG A C 1
ATOM 1720 O O . ARG A 1 211 ? 42.367 -1.881 -50.227 1.00 52.25 211 ARG A O 1
ATOM 1727 N N . PHE A 1 212 ? 43.542 -2.561 -52.037 1.00 51.25 212 PHE A N 1
ATOM 1728 C CA . PHE A 1 212 ? 42.411 -2.886 -52.909 1.00 51.25 212 PHE A CA 1
ATOM 1729 C C . PHE A 1 212 ? 41.553 -4.005 -52.303 1.00 51.25 212 PHE A C 1
ATOM 1731 O O . PHE A 1 212 ? 40.389 -3.785 -51.981 1.00 51.25 212 PHE A O 1
ATOM 1738 N N . TYR A 1 213 ? 42.155 -5.156 -51.989 1.00 53.31 213 TYR A N 1
ATOM 1739 C CA . TYR A 1 213 ? 41.447 -6.279 -51.359 1.00 53.31 213 TYR A CA 1
ATOM 1740 C C . TYR A 1 213 ? 40.877 -5.937 -49.980 1.00 53.31 213 TYR A C 1
ATOM 1742 O O . TYR A 1 213 ? 39.809 -6.417 -49.616 1.00 53.31 213 TYR A O 1
ATOM 1750 N N . MET A 1 214 ? 41.549 -5.076 -49.212 1.00 48.09 214 MET A N 1
ATOM 1751 C CA . MET A 1 214 ? 41.060 -4.621 -47.906 1.00 48.09 214 MET A CA 1
ATOM 1752 C C . MET A 1 214 ? 39.780 -3.783 -48.013 1.00 48.09 214 MET A C 1
ATOM 1754 O O . MET A 1 214 ? 38.893 -3.898 -47.164 1.00 48.09 214 MET A O 1
ATOM 1758 N N . ILE A 1 215 ? 39.699 -2.930 -49.036 1.00 53.44 215 ILE A N 1
ATOM 1759 C CA . ILE A 1 215 ? 38.524 -2.107 -49.318 1.00 53.44 215 ILE A CA 1
ATOM 1760 C C . ILE A 1 215 ? 37.398 -3.019 -49.821 1.00 53.44 215 ILE A C 1
ATOM 1762 O O . ILE A 1 215 ? 36.322 -3.004 -49.228 1.00 53.44 215 ILE A O 1
ATOM 1766 N N . SER A 1 216 ? 37.670 -3.920 -50.769 1.00 51.59 216 SER A N 1
ATOM 1767 C CA . SER A 1 216 ? 36.711 -4.919 -51.274 1.00 51.59 216 SER A CA 1
ATOM 1768 C C . SER A 1 216 ? 36.174 -5.860 -50.183 1.00 51.59 216 SER A C 1
ATOM 1770 O O . SER A 1 216 ? 34.981 -6.154 -50.150 1.00 51.59 216 SER A O 1
ATOM 1772 N N . LEU A 1 217 ? 37.002 -6.268 -49.213 1.00 50.81 217 LEU A N 1
ATOM 1773 C CA . LEU A 1 217 ? 36.583 -7.097 -48.073 1.00 50.81 217 LEU A CA 1
ATOM 1774 C C . LEU A 1 217 ? 35.694 -6.322 -47.080 1.00 50.81 217 LEU A C 1
ATOM 1776 O O . LEU A 1 217 ? 34.717 -6.861 -46.556 1.00 50.81 217 LEU A O 1
ATOM 1780 N N . LEU A 1 218 ? 35.998 -5.042 -46.833 1.00 47.97 218 LEU A N 1
ATOM 1781 C CA . LEU A 1 218 ? 35.151 -4.158 -46.023 1.00 47.97 218 LEU A CA 1
ATOM 1782 C C . LEU A 1 218 ? 33.796 -3.874 -46.683 1.00 47.97 218 LEU A C 1
ATOM 1784 O O . LEU A 1 218 ? 32.797 -3.699 -45.981 1.00 47.97 218 LEU A O 1
ATOM 1788 N N . ILE A 1 219 ? 33.767 -3.846 -48.014 1.00 50.25 219 ILE A N 1
ATOM 1789 C CA . ILE A 1 219 ? 32.564 -3.713 -48.839 1.00 50.25 219 ILE A CA 1
ATOM 1790 C C . ILE A 1 219 ? 31.725 -4.997 -48.765 1.00 50.25 219 ILE A C 1
ATOM 1792 O O . ILE A 1 219 ? 30.526 -4.928 -48.491 1.00 50.25 219 ILE A O 1
ATOM 1796 N N . LEU A 1 220 ? 32.357 -6.171 -48.878 1.00 44.34 220 LEU A N 1
ATOM 1797 C CA . LEU A 1 220 ? 31.692 -7.475 -48.782 1.00 44.34 220 LEU A CA 1
ATOM 1798 C C . LEU A 1 220 ? 31.065 -7.709 -47.395 1.00 44.34 220 LEU A C 1
ATOM 1800 O O . LEU A 1 220 ? 29.917 -8.138 -47.287 1.00 44.34 220 LEU A O 1
ATOM 1804 N N . MET A 1 221 ? 31.765 -7.338 -46.314 1.00 44.44 221 MET A N 1
ATOM 1805 C CA . MET A 1 221 ? 31.217 -7.426 -44.951 1.00 44.44 221 MET A CA 1
ATOM 1806 C C . MET A 1 221 ? 30.034 -6.475 -44.704 1.00 44.44 221 MET A C 1
ATOM 1808 O O . MET A 1 221 ? 29.230 -6.717 -43.802 1.00 44.44 221 MET A O 1
ATOM 1812 N N . LYS A 1 222 ? 29.897 -5.410 -45.502 1.00 43.91 222 LYS A N 1
ATOM 1813 C CA . LYS A 1 222 ? 28.791 -4.445 -45.431 1.00 43.91 222 LYS A CA 1
ATOM 1814 C C . LYS A 1 222 ? 27.583 -4.862 -46.293 1.00 43.91 222 LYS A C 1
ATOM 1816 O O . LYS A 1 222 ? 26.472 -4.419 -46.010 1.00 43.91 222 LYS A O 1
ATOM 1821 N N . HIS A 1 223 ? 27.771 -5.751 -47.273 1.00 44.00 223 HIS A N 1
ATOM 1822 C CA . HIS A 1 223 ? 26.753 -6.198 -48.238 1.00 44.00 223 HIS A CA 1
ATOM 1823 C C . HIS A 1 223 ? 25.684 -7.161 -47.682 1.00 44.00 223 HIS A C 1
ATOM 1825 O O . HIS A 1 223 ? 24.765 -7.536 -48.404 1.00 44.00 223 HIS A O 1
ATOM 1831 N N . THR A 1 224 ? 25.746 -7.548 -46.403 1.00 48.12 224 THR A N 1
ATOM 1832 C CA . THR A 1 224 ? 24.847 -8.576 -45.839 1.00 48.12 224 THR A CA 1
ATOM 1833 C C . THR A 1 224 ? 23.564 -8.056 -45.188 1.00 48.12 224 THR A C 1
ATOM 1835 O O . THR A 1 224 ? 22.708 -8.867 -44.844 1.00 48.12 224 THR A O 1
ATOM 1838 N N . ARG A 1 225 ? 23.353 -6.742 -45.016 1.00 41.88 225 ARG A N 1
ATOM 1839 C CA . ARG A 1 225 ? 22.085 -6.228 -44.452 1.00 41.88 225 ARG A CA 1
ATOM 1840 C C . ARG A 1 225 ? 21.679 -4.864 -45.032 1.00 41.88 225 ARG A C 1
ATOM 1842 O O . ARG A 1 225 ? 21.883 -3.840 -44.392 1.00 41.88 225 ARG A O 1
ATOM 1849 N N . GLY A 1 226 ? 21.060 -4.865 -46.215 1.00 45.09 226 GLY A N 1
ATOM 1850 C CA . GLY A 1 226 ? 20.052 -3.852 -46.585 1.00 45.09 226 GLY A CA 1
ATOM 1851 C C . GLY A 1 226 ? 20.510 -2.612 -47.365 1.00 45.09 226 GLY A C 1
ATOM 1852 O O . GLY A 1 226 ? 20.154 -1.506 -46.974 1.00 45.09 226 GLY A O 1
ATOM 1853 N N . LEU A 1 227 ? 21.269 -2.763 -48.457 1.00 41.28 227 LEU A N 1
ATOM 1854 C CA . LEU A 1 227 ? 21.799 -1.627 -49.235 1.00 41.28 227 LEU A CA 1
ATOM 1855 C C . LEU A 1 227 ? 21.410 -1.597 -50.728 1.00 41.28 227 LEU A C 1
ATOM 1857 O O . LEU A 1 227 ? 22.100 -0.950 -51.505 1.00 41.28 227 LEU A O 1
ATOM 1861 N N . PHE A 1 228 ? 20.301 -2.225 -51.130 1.00 41.88 228 PHE A N 1
ATOM 1862 C CA . PHE A 1 228 ? 19.821 -2.187 -52.526 1.00 41.88 228 PHE A CA 1
ATOM 1863 C C . PHE A 1 228 ? 18.864 -1.020 -52.856 1.00 41.88 228 PHE A C 1
ATOM 1865 O O . PHE A 1 228 ? 18.221 -1.037 -53.893 1.00 41.88 228 PHE A O 1
ATOM 1872 N N . GLU A 1 229 ? 18.799 0.020 -52.017 1.00 46.84 229 GLU A N 1
ATOM 1873 C CA . GLU A 1 229 ? 18.042 1.256 -52.303 1.00 46.84 229 GLU A CA 1
ATOM 1874 C C . GLU A 1 229 ? 18.822 2.510 -51.865 1.00 46.84 229 GLU A C 1
ATOM 1876 O O . GLU A 1 229 ? 18.315 3.375 -51.147 1.00 46.84 229 GLU A O 1
ATOM 1881 N N . SER A 1 230 ? 20.119 2.609 -52.178 1.00 49.72 230 SER A N 1
ATOM 1882 C CA . SER A 1 230 ? 20.845 3.846 -51.868 1.00 49.72 230 SER A CA 1
ATOM 1883 C C . SER A 1 230 ? 21.909 4.200 -52.905 1.00 49.72 230 SER A C 1
ATOM 1885 O O . SER A 1 230 ? 22.516 3.275 -53.433 1.00 49.72 230 SER A O 1
ATOM 1887 N N . PRO A 1 231 ? 22.245 5.498 -53.071 1.00 49.03 231 PRO A N 1
ATOM 1888 C CA . PRO A 1 231 ? 23.236 5.996 -54.044 1.00 49.03 231 PRO A CA 1
ATOM 1889 C C . PRO A 1 231 ? 24.632 5.363 -53.933 1.00 49.03 231 PRO A C 1
ATOM 1891 O O . PRO A 1 231 ? 25.441 5.413 -54.851 1.00 49.03 231 PRO A O 1
ATOM 1894 N N . ILE A 1 232 ? 24.935 4.766 -52.777 1.00 47.56 232 ILE A N 1
ATOM 1895 C CA . ILE A 1 232 ? 26.159 3.995 -52.542 1.00 47.56 232 ILE A CA 1
ATOM 1896 C C . ILE A 1 232 ? 26.179 2.713 -53.388 1.00 47.56 232 ILE A C 1
ATOM 1898 O O . ILE A 1 232 ? 27.241 2.313 -53.846 1.00 47.56 232 ILE A O 1
ATOM 1902 N N . GLY A 1 233 ? 25.027 2.056 -53.550 1.00 49.25 233 GLY A N 1
ATOM 1903 C CA . GLY A 1 233 ? 24.873 0.848 -54.359 1.00 49.25 233 GLY A CA 1
ATOM 1904 C C . GLY A 1 233 ? 25.138 1.116 -55.837 1.00 49.25 233 GLY A C 1
ATOM 1905 O O . GLY A 1 233 ? 25.807 0.310 -56.470 1.00 49.25 233 GLY A O 1
ATOM 1906 N N . ASP A 1 234 ? 24.725 2.281 -56.338 1.00 53.16 234 ASP A N 1
ATOM 1907 C CA . ASP A 1 234 ? 24.964 2.694 -57.725 1.00 53.16 234 ASP A CA 1
ATOM 1908 C C . ASP A 1 234 ? 26.464 2.906 -57.986 1.00 53.16 234 ASP A C 1
ATOM 1910 O O . ASP A 1 234 ? 27.031 2.290 -58.882 1.00 53.16 234 ASP A O 1
ATOM 1914 N N . ALA A 1 235 ? 27.158 3.641 -57.106 1.00 53.75 235 ALA A N 1
ATOM 1915 C CA . ALA A 1 235 ? 28.614 3.811 -57.192 1.00 53.75 235 ALA A CA 1
ATOM 1916 C C . ALA A 1 235 ? 29.397 2.485 -57.037 1.00 53.75 235 ALA A C 1
ATOM 1918 O O . ALA A 1 235 ? 30.522 2.360 -57.524 1.00 53.75 235 ALA A O 1
ATOM 1919 N N . PHE A 1 236 ? 28.820 1.487 -56.356 1.00 54.62 236 PHE A N 1
ATOM 1920 C CA . PHE A 1 236 ? 29.370 0.130 -56.295 1.00 54.62 236 PHE A CA 1
ATOM 1921 C C . PHE A 1 236 ? 29.108 -0.680 -57.559 1.00 54.62 236 PHE A C 1
ATOM 1923 O O . PHE A 1 236 ? 30.001 -1.416 -57.973 1.00 54.62 236 PHE A O 1
ATOM 1930 N N . GLY A 1 237 ? 27.920 -0.555 -58.154 1.00 52.12 237 GLY A N 1
ATOM 1931 C CA . GLY A 1 237 ? 27.600 -1.137 -59.454 1.00 52.12 237 GLY A CA 1
ATOM 1932 C C . GLY A 1 237 ? 28.572 -0.644 -60.520 1.00 52.12 237 GLY A C 1
ATOM 1933 O O . GLY A 1 237 ? 29.126 -1.455 -61.258 1.00 52.12 237 GLY A O 1
ATOM 1934 N N . ASP A 1 238 ? 28.885 0.651 -60.500 1.00 54.44 238 ASP A N 1
ATOM 1935 C CA . ASP A 1 238 ? 29.868 1.253 -61.399 1.00 54.44 238 ASP A CA 1
ATOM 1936 C C . ASP A 1 238 ? 31.279 0.696 -61.164 1.00 54.44 238 ASP A C 1
ATOM 1938 O O . ASP A 1 238 ? 31.951 0.301 -62.114 1.00 54.44 238 ASP A O 1
ATOM 1942 N N . LEU A 1 239 ? 31.727 0.585 -59.906 1.00 52.06 239 LEU A N 1
ATOM 1943 C CA . LEU A 1 239 ? 33.047 0.028 -59.583 1.00 52.06 239 LEU A CA 1
ATOM 1944 C C . LEU A 1 239 ? 33.156 -1.465 -59.942 1.00 52.06 239 LEU A C 1
ATOM 1946 O O . LEU A 1 239 ? 34.184 -1.899 -60.457 1.00 52.06 239 LEU A O 1
ATOM 1950 N N . ALA A 1 240 ? 32.112 -2.252 -59.679 1.00 51.88 240 ALA A N 1
ATOM 1951 C CA . ALA A 1 240 ? 32.064 -3.671 -60.023 1.00 51.88 240 ALA A CA 1
ATOM 1952 C C . ALA A 1 240 ? 32.036 -3.879 -61.544 1.00 51.88 240 ALA A C 1
ATOM 1954 O O . ALA A 1 240 ? 32.747 -4.745 -62.045 1.00 51.88 240 ALA A O 1
ATOM 1955 N N . SER A 1 241 ? 31.278 -3.051 -62.267 1.00 52.34 241 SER A N 1
ATOM 1956 C CA . SER A 1 241 ? 31.256 -3.014 -63.732 1.00 52.34 241 SER A CA 1
ATOM 1957 C C . SER A 1 241 ? 32.635 -2.670 -64.303 1.00 52.34 241 SER A C 1
ATOM 1959 O O . SER A 1 241 ? 33.140 -3.385 -65.166 1.00 52.34 241 SER A O 1
ATOM 1961 N N . LEU A 1 242 ? 33.306 -1.648 -63.759 1.00 56.09 242 LEU A N 1
ATOM 1962 C CA . LEU A 1 242 ? 34.670 -1.264 -64.144 1.00 56.09 242 LEU A CA 1
ATOM 1963 C C . LEU A 1 242 ? 35.681 -2.398 -63.918 1.00 56.09 242 LEU A C 1
ATOM 1965 O O . LEU A 1 242 ? 36.491 -2.672 -64.796 1.00 56.09 242 LEU A O 1
ATOM 1969 N N . ILE A 1 243 ? 35.609 -3.092 -62.779 1.00 51.69 243 ILE A N 1
ATOM 1970 C CA . ILE A 1 243 ? 36.486 -4.233 -62.472 1.00 51.69 243 ILE A CA 1
ATOM 1971 C C . ILE A 1 243 ? 36.212 -5.419 -63.407 1.00 51.69 243 ILE A C 1
ATOM 1973 O O . ILE A 1 243 ? 37.158 -6.020 -63.907 1.00 51.69 243 ILE A O 1
ATOM 1977 N N . HIS A 1 244 ? 34.941 -5.750 -63.659 1.00 49.53 244 HIS A N 1
ATOM 1978 C CA . HIS A 1 244 ? 34.569 -6.820 -64.589 1.00 49.53 244 HIS A CA 1
ATOM 1979 C C . HIS A 1 244 ? 35.040 -6.529 -66.014 1.00 49.53 244 HIS A C 1
ATOM 1981 O O . HIS A 1 244 ? 35.611 -7.401 -66.656 1.00 49.53 244 HIS A O 1
ATOM 1987 N N . THR A 1 245 ? 34.885 -5.286 -66.472 1.00 54.47 245 THR A N 1
ATOM 1988 C CA . THR A 1 245 ? 35.334 -4.866 -67.806 1.00 54.47 245 THR A CA 1
ATOM 1989 C C . THR A 1 245 ? 36.854 -4.989 -67.960 1.00 54.47 245 THR A C 1
ATOM 1991 O O . THR A 1 245 ? 37.331 -5.330 -69.037 1.00 54.47 245 THR A O 1
ATOM 1994 N N . GLU A 1 246 ? 37.623 -4.748 -66.892 1.00 51.66 246 GLU A N 1
ATOM 1995 C CA . GLU A 1 246 ? 39.084 -4.895 -66.909 1.00 51.66 246 GLU A CA 1
ATOM 1996 C C . GLU A 1 246 ? 39.537 -6.369 -66.860 1.00 51.66 246 GLU A C 1
ATOM 1998 O O . GLU A 1 246 ? 40.555 -6.719 -67.447 1.00 51.66 246 GLU A O 1
ATOM 2003 N N . LEU A 1 247 ? 38.782 -7.239 -66.177 1.00 50.56 247 LEU A N 1
ATOM 2004 C CA . LEU A 1 247 ? 39.043 -8.685 -66.098 1.00 50.56 247 LEU A CA 1
ATOM 2005 C C . LEU A 1 247 ? 38.650 -9.443 -67.377 1.00 50.56 247 LEU A C 1
ATOM 2007 O O . LEU A 1 247 ? 39.261 -10.467 -67.670 1.00 50.56 247 LEU A O 1
ATOM 2011 N N . ASP A 1 248 ? 37.663 -8.944 -68.127 1.00 47.69 248 ASP A N 1
ATOM 2012 C CA . ASP A 1 248 ? 37.185 -9.539 -69.385 1.00 47.69 248 ASP A CA 1
ATOM 2013 C C . ASP A 1 248 ? 37.903 -8.987 -70.640 1.00 47.69 248 ASP A C 1
ATOM 2015 O O . ASP A 1 248 ? 37.600 -9.405 -71.762 1.00 47.69 248 ASP A O 1
ATOM 2019 N N . LEU A 1 249 ? 38.865 -8.063 -70.493 1.00 48.41 249 LEU A N 1
ATOM 2020 C CA . LEU A 1 249 ? 39.716 -7.621 -71.605 1.00 48.41 249 LEU A CA 1
ATOM 2021 C C . LEU A 1 249 ? 40.634 -8.782 -72.036 1.00 48.41 249 LEU A C 1
ATOM 2023 O O . LEU A 1 249 ? 41.441 -9.246 -71.229 1.00 48.41 249 LEU A O 1
ATOM 2027 N N . PRO A 1 250 ? 40.546 -9.268 -73.291 1.00 39.22 250 PRO A N 1
ATOM 2028 C CA . PRO A 1 250 ? 41.406 -10.347 -73.757 1.00 39.22 250 PRO A CA 1
ATOM 2029 C C . PRO A 1 250 ? 42.871 -9.909 -73.687 1.00 39.22 250 PRO A C 1
ATOM 2031 O O . PRO A 1 250 ? 43.224 -8.824 -74.145 1.00 39.22 250 PRO A O 1
ATOM 2034 N N . GLU A 1 251 ? 43.723 -10.785 -73.156 1.00 43.28 251 GLU A N 1
ATOM 2035 C CA . GLU A 1 251 ? 45.126 -10.525 -72.796 1.00 43.28 251 GLU A CA 1
ATOM 2036 C C . GLU A 1 251 ? 46.049 -10.181 -73.993 1.00 43.28 251 GLU A C 1
ATOM 2038 O O . GLU A 1 251 ? 47.263 -10.089 -73.832 1.00 43.28 251 GLU A O 1
ATOM 2043 N N . ASN A 1 252 ? 45.522 -9.990 -75.213 1.00 43.12 252 ASN A N 1
ATOM 2044 C CA . ASN A 1 252 ? 46.324 -9.572 -76.366 1.00 43.12 252 ASN A CA 1
ATOM 2045 C C . ASN A 1 252 ? 45.485 -9.071 -77.566 1.00 43.12 252 ASN A C 1
ATOM 2047 O O . ASN A 1 252 ? 44.932 -9.887 -78.312 1.00 43.12 252 ASN A O 1
ATOM 2051 N N . PRO A 1 253 ? 45.404 -7.756 -77.837 1.00 42.84 253 PRO A N 1
ATOM 2052 C CA . PRO A 1 253 ? 44.934 -7.266 -79.122 1.00 42.84 253 PRO A CA 1
ATOM 2053 C C . PRO A 1 253 ? 46.116 -7.119 -80.100 1.00 42.84 253 PRO A C 1
ATOM 2055 O O . PRO A 1 253 ? 46.948 -6.231 -79.960 1.00 42.84 253 PRO A O 1
ATOM 2058 N N . ALA A 1 254 ? 46.115 -7.966 -81.136 1.00 40.34 254 ALA A N 1
ATOM 2059 C CA . ALA A 1 254 ? 46.867 -7.855 -82.395 1.00 40.34 254 ALA A CA 1
ATOM 2060 C C . ALA A 1 254 ? 48.394 -8.106 -82.374 1.00 40.34 254 ALA A C 1
ATOM 2062 O O . ALA A 1 254 ? 49.211 -7.214 -82.164 1.00 40.34 254 ALA A O 1
ATOM 2063 N N . GLN A 1 255 ? 48.781 -9.313 -82.798 1.00 38.97 255 GLN A N 1
ATOM 2064 C CA . GLN A 1 255 ? 50.074 -9.568 -83.438 1.00 38.97 255 GLN A CA 1
ATOM 2065 C C . GLN A 1 255 ? 49.889 -9.358 -84.960 1.00 38.97 255 GLN A C 1
ATOM 2067 O O . GLN A 1 255 ? 48.980 -9.970 -85.529 1.00 38.97 255 GLN A O 1
ATOM 2072 N N . PRO A 1 256 ? 50.655 -8.482 -85.640 1.00 42.81 256 PRO A N 1
ATOM 2073 C CA . PRO A 1 256 ? 50.486 -8.260 -87.076 1.00 42.81 256 PRO A CA 1
ATOM 2074 C C . PRO A 1 256 ? 50.954 -9.485 -87.885 1.00 42.81 256 PRO A C 1
ATOM 2076 O O . PRO A 1 256 ? 51.854 -10.203 -87.442 1.00 42.81 256 PRO A O 1
ATOM 2079 N N . PRO A 1 257 ? 50.359 -9.747 -89.065 1.00 42.78 257 PRO A N 1
ATOM 2080 C CA . PRO A 1 257 ? 50.718 -10.897 -89.883 1.00 42.78 257 PRO A CA 1
ATOM 2081 C C . PRO A 1 257 ? 52.156 -10.750 -90.390 1.00 42.78 257 PRO A C 1
ATOM 2083 O O . PRO A 1 257 ? 52.512 -9.738 -90.995 1.00 42.78 257 PRO A O 1
ATOM 2086 N N . ASN A 1 258 ? 52.980 -11.770 -90.147 1.00 42.81 258 ASN A N 1
ATOM 2087 C CA . ASN A 1 258 ? 54.316 -11.874 -90.725 1.00 42.81 258 ASN A CA 1
ATOM 2088 C C . ASN A 1 258 ? 54.205 -11.889 -92.257 1.00 42.81 258 ASN A C 1
ATOM 2090 O O . ASN A 1 258 ? 53.610 -12.805 -92.825 1.00 42.81 258 ASN A O 1
ATOM 2094 N N . ALA A 1 259 ? 54.781 -10.880 -92.910 1.00 41.84 259 ALA A N 1
ATOM 2095 C CA . ALA A 1 259 ? 55.018 -10.887 -94.346 1.00 41.84 259 ALA A CA 1
ATOM 2096 C C . ALA A 1 259 ? 56.139 -11.892 -94.658 1.00 41.84 259 ALA A C 1
ATOM 2098 O O . ALA A 1 259 ? 57.233 -11.787 -94.098 1.00 41.84 259 ALA A O 1
ATOM 2099 N N . ALA A 1 260 ? 55.833 -12.862 -95.518 1.00 49.19 260 ALA A N 1
ATOM 2100 C CA . ALA A 1 260 ? 56.778 -13.779 -96.150 1.00 49.19 260 ALA A CA 1
ATOM 2101 C C . ALA A 1 260 ? 56.890 -13.435 -97.638 1.00 49.19 260 ALA A C 1
ATOM 2103 O O . ALA A 1 260 ? 55.855 -13.015 -98.210 1.00 49.19 260 ALA A O 1
#

Sequence (260 aa):
MPIHHIIKKWHRLKTFVVASLFAASLAIMGGIVSIVWFAKVQYNLSKTIDIESKKLSTLRSLLRRVESTDWNSKSRDDRYFAQRSLFEEMRASGFLNLYLTPEQSQVIQSKQYEWPIEVRSQLLSEIQNDAFQATEKTIALFSQSRISALLIWVFAVGTIFFGLILPFFISMTLRRLTIKSKRELEGALAKSVADWNLLRSTEVEPFKNPRFYMISLLILMKHTRGLFESPIGDAFGDLASLIHTELDLPENPAQPPNAA

Secondary structure (DSSP, 8-state):
-HHHHHHHHHHHHHHHHHHHHHHHHHHHHHHHHHHHHHHHHHHHHHHHHHHHHHHHHHHHHHHHHHHHS-TT-SSHHHHHHHHHHHHHHHHHTTTHHHHS-HHHHHHHHHTTT---HHHHHHHHHHHHHHHHHHHHHHHHHHHHHHHHHHHHHHHHHHHHIIIIIHHHHHHHHHHHHHHHHHHHHHHHHHHHHHHHHHHHTTT--GGG-HHHHHHHHHHHHHTTSS-TTSHHHHHHHHHHHHHHHHHSS-S---PPPPP-